Protein AF-A0A9C8N2F5-F1 (afdb_monomer_lite)

Sequence (206 aa):
MVKCARTPTFTLTGIEEKIQILQTVIGNNLSWLEHSFGKCERHETEEAGETIVKPVVFVDNTSDPQDMRPNDNYRAYAFWDVIDPGRTEAPGEERSVRKYIMWEYDVALIIWANLKRIEDSSYIETKAQFREDVLNVFETKLIAQNVDFMPTENFDRDINQIFLGYTLDKSWNINKWPYIAFRFNGTVRFNRKCPVDNTYSRTTCK

Secondary structure (DSSP, 8-state):
---PPB-------HHHHHHHHHHHHHHHH-TT-SEEEEEEEEEEEEETTEEEEEEEE-SSSSSPPEE-SS-TTSSEEEEEEE-SPPEEEPPPS-TTS--PPEEEEEEEEEEEEEGGGT-SS-HHHHHHHHHHHHHHHHHHHSGGGT-EEEEEEEE-S-HHHHTTTS---TT--TTSTTEEEEEEEEEEEEEPPPPPS-S-------

Radius of gyration: 18.96 Å; chains: 1; bounding box: 47×50×54 Å

Structure (mmCIF, N/CA/C/O backbone):
data_AF-A0A9C8N2F5-F1
#
_entry.id   AF-A0A9C8N2F5-F1
#
loop_
_atom_site.group_PDB
_atom_site.id
_atom_site.type_symbol
_atom_site.label_atom_id
_atom_site.label_alt_id
_atom_site.label_comp_id
_atom_site.label_asym_id
_atom_site.label_entity_id
_atom_site.label_seq_id
_atom_site.pdbx_PDB_ins_code
_atom_site.Cartn_x
_atom_site.Cartn_y
_atom_site.Cartn_z
_atom_site.occupancy
_atom_site.B_iso_or_equiv
_atom_site.auth_seq_id
_atom_site.auth_comp_id
_atom_site.auth_asym_id
_atom_site.auth_atom_id
_atom_site.pdbx_PDB_model_num
ATOM 1 N N . MET A 1 1 ? -4.888 -24.728 0.830 1.00 35.72 1 MET A N 1
ATOM 2 C CA . MET A 1 1 ? -4.370 -23.929 1.964 1.00 35.72 1 MET A CA 1
ATOM 3 C C . MET A 1 1 ? -4.493 -22.466 1.587 1.00 35.72 1 MET A C 1
ATOM 5 O O . MET A 1 1 ? -3.845 -22.062 0.631 1.00 35.72 1 MET A O 1
ATOM 9 N N . VAL A 1 2 ? -5.336 -21.699 2.279 1.00 36.22 2 VAL A N 1
ATOM 10 C CA . VAL A 1 2 ? -5.374 -20.238 2.122 1.00 36.22 2 VAL A CA 1
ATOM 11 C C . VAL A 1 2 ? -4.075 -19.710 2.729 1.00 36.22 2 VAL A C 1
ATOM 13 O O . VAL A 1 2 ? -3.873 -19.823 3.936 1.00 36.22 2 VAL A O 1
ATOM 16 N N . LYS A 1 3 ? -3.134 -19.250 1.900 1.00 48.69 3 LYS A N 1
ATOM 17 C CA . LYS A 1 3 ? -1.947 -18.550 2.402 1.00 48.69 3 LYS A CA 1
ATOM 18 C C . LYS A 1 3 ? -2.411 -17.154 2.810 1.00 48.69 3 LYS A C 1
ATOM 20 O O . LYS A 1 3 ? -2.744 -16.367 1.934 1.00 48.69 3 LYS A O 1
ATOM 25 N N . CYS A 1 4 ? -2.476 -16.880 4.113 1.00 53.72 4 CYS A N 1
ATOM 26 C CA . CYS A 1 4 ? -2.671 -15.517 4.605 1.00 53.72 4 CYS A CA 1
ATOM 27 C C . CYS A 1 4 ? -1.509 -14.639 4.135 1.00 53.72 4 CYS A C 1
ATOM 29 O O . CYS A 1 4 ? -0.365 -15.115 4.089 1.00 53.72 4 CYS A O 1
ATOM 31 N N . ALA A 1 5 ? -1.792 -13.378 3.806 1.00 64.62 5 ALA A N 1
ATOM 32 C CA . ALA A 1 5 ? -0.727 -12.438 3.504 1.00 64.62 5 ALA A CA 1
ATOM 33 C C . ALA A 1 5 ? 0.186 -12.293 4.728 1.00 64.62 5 ALA A C 1
ATOM 35 O O . ALA A 1 5 ? -0.253 -12.340 5.881 1.00 64.62 5 ALA A O 1
ATOM 36 N N . ARG A 1 6 ? 1.481 -12.141 4.476 1.00 77.94 6 ARG A N 1
ATOM 37 C CA . ARG A 1 6 ? 2.475 -11.918 5.521 1.00 77.94 6 ARG A CA 1
ATOM 38 C C . ARG A 1 6 ? 2.436 -10.450 5.925 1.00 77.94 6 ARG A C 1
ATOM 40 O O . ARG A 1 6 ? 2.716 -9.576 5.104 1.00 77.94 6 ARG A O 1
ATOM 47 N N . THR A 1 7 ? 2.124 -10.214 7.193 1.00 80.31 7 THR A N 1
ATOM 48 C CA . THR A 1 7 ? 1.959 -8.880 7.776 1.00 80.31 7 THR A CA 1
ATOM 49 C C . THR A 1 7 ? 2.996 -8.675 8.878 1.00 80.31 7 THR A C 1
ATOM 51 O O . THR A 1 7 ? 2.883 -9.304 9.932 1.00 80.31 7 THR A O 1
ATOM 54 N N . PRO A 1 8 ? 4.016 -7.826 8.665 1.00 77.56 8 PRO A N 1
ATOM 55 C CA . PRO A 1 8 ? 4.909 -7.390 9.733 1.00 77.56 8 PRO A CA 1
ATOM 56 C C . PRO A 1 8 ? 4.155 -6.650 10.835 1.00 77.56 8 PRO A C 1
ATOM 58 O O . PRO A 1 8 ? 3.281 -5.832 10.545 1.00 77.56 8 PRO A O 1
ATOM 61 N N . THR A 1 9 ? 4.506 -6.913 12.094 1.00 71.50 9 THR A N 1
ATOM 62 C CA . THR A 1 9 ? 3.866 -6.278 13.251 1.00 71.50 9 THR A CA 1
ATOM 63 C C . THR A 1 9 ? 4.885 -5.661 14.196 1.00 71.50 9 THR A C 1
ATOM 65 O O . THR A 1 9 ? 5.816 -6.332 14.632 1.00 71.50 9 THR A O 1
ATOM 68 N N . PHE A 1 10 ? 4.640 -4.408 14.568 1.00 72.75 10 PHE A N 1
ATOM 69 C CA . PHE A 1 10 ? 5.440 -3.603 15.485 1.00 72.75 10 PHE A CA 1
ATOM 70 C C . PHE A 1 10 ? 4.569 -3.057 16.624 1.00 72.75 10 PHE A C 1
ATOM 72 O O . PHE A 1 10 ? 3.340 -3.101 16.550 1.00 72.75 10 PHE A O 1
ATOM 79 N N . THR A 1 11 ? 5.197 -2.500 17.659 1.00 76.94 11 THR A N 1
ATOM 80 C CA . THR A 1 11 ? 4.505 -1.678 18.663 1.00 76.94 11 THR A CA 1
ATOM 81 C C . THR A 1 11 ? 4.580 -0.221 18.220 1.00 76.94 11 THR A C 1
ATOM 83 O O . THR A 1 11 ? 5.628 0.408 18.350 1.00 76.94 11 THR A O 1
ATOM 86 N N . LEU A 1 12 ? 3.483 0.302 17.672 1.00 81.00 12 LEU A N 1
ATOM 87 C CA . LEU A 1 12 ? 3.423 1.631 17.055 1.00 81.00 12 LEU A CA 1
ATOM 88 C C . LEU A 1 12 ? 2.463 2.556 17.810 1.00 81.00 12 LEU A C 1
ATOM 90 O O . LEU A 1 12 ? 1.647 2.120 18.623 1.00 81.00 12 LEU A O 1
ATOM 94 N N . THR A 1 13 ? 2.566 3.858 17.549 1.00 79.31 13 THR A N 1
ATOM 95 C CA . THR A 1 13 ? 1.651 4.875 18.089 1.00 79.31 13 THR A CA 1
ATOM 96 C C . THR A 1 13 ? 1.183 5.801 16.967 1.00 79.31 13 THR A C 1
ATOM 98 O O . THR A 1 13 ? 1.713 5.738 15.866 1.00 79.31 13 THR A O 1
ATOM 101 N N . GLY A 1 14 ? 0.165 6.630 17.214 1.00 84.06 14 GLY A N 1
ATOM 102 C CA . GLY A 1 14 ? -0.291 7.618 16.230 1.00 84.06 14 GLY A CA 1
ATOM 103 C C . GLY A 1 14 ? -0.829 7.000 14.936 1.00 84.06 14 GLY A C 1
ATOM 104 O O . GLY A 1 14 ? -1.565 6.013 14.979 1.00 84.06 14 GLY A O 1
ATOM 105 N N . ILE A 1 15 ? -0.483 7.611 13.800 1.00 86.88 15 ILE A N 1
ATOM 106 C CA . ILE A 1 15 ? -0.914 7.180 12.464 1.00 86.88 15 ILE A CA 1
ATOM 107 C C . ILE A 1 15 ? -0.309 5.823 12.087 1.00 86.88 15 ILE A C 1
ATOM 109 O O . ILE A 1 15 ? -0.983 5.008 11.462 1.00 86.88 15 ILE A O 1
ATOM 113 N N . GLU A 1 16 ? 0.907 5.524 12.539 1.00 88.19 16 GLU A N 1
ATOM 114 C CA . GLU A 1 16 ? 1.588 4.255 12.290 1.00 88.19 16 GLU A CA 1
ATOM 115 C C . GLU A 1 16 ? 0.808 3.066 12.881 1.00 88.19 16 GLU A C 1
ATOM 117 O O . GLU A 1 16 ? 0.637 2.050 12.208 1.00 88.19 16 GLU A O 1
ATOM 122 N N . GLU A 1 17 ? 0.248 3.209 14.093 1.00 87.88 17 GLU A N 1
ATOM 123 C CA . GLU A 1 17 ? -0.646 2.199 14.696 1.00 87.88 17 GLU A CA 1
ATOM 124 C C . GLU A 1 17 ? -1.895 1.977 13.828 1.00 87.88 17 GLU A C 1
ATOM 126 O O . GLU A 1 17 ? -2.339 0.845 13.635 1.00 87.88 17 GLU A O 1
ATOM 131 N N . LYS A 1 18 ? -2.478 3.053 13.287 1.00 88.81 18 LYS A N 1
ATOM 132 C CA . LYS A 1 18 ? -3.695 2.970 12.463 1.00 88.81 18 LYS A CA 1
ATOM 133 C C . LYS A 1 18 ? -3.413 2.319 11.119 1.00 88.81 18 LYS A C 1
ATOM 135 O O . LYS A 1 18 ? -4.161 1.434 10.714 1.00 88.81 18 LYS A O 1
ATOM 140 N N . ILE A 1 19 ? -2.309 2.679 10.475 1.00 91.50 19 ILE A N 1
ATOM 141 C CA . ILE A 1 19 ? -1.858 2.039 9.239 1.00 91.50 19 ILE A CA 1
ATOM 142 C C . ILE A 1 19 ? -1.587 0.549 9.466 1.00 91.50 19 ILE A C 1
ATOM 144 O O . ILE A 1 19 ? -1.986 -0.264 8.640 1.00 91.50 19 ILE A O 1
ATOM 148 N N . GLN A 1 20 ? -0.994 0.157 10.596 1.00 89.75 20 GLN A N 1
ATOM 149 C CA . GLN A 1 20 ? -0.777 -1.257 10.917 1.00 89.75 20 GLN A CA 1
ATOM 150 C C . GLN A 1 20 ? -2.092 -2.045 11.056 1.00 89.75 20 GLN A C 1
ATOM 152 O O . GLN A 1 20 ? -2.181 -3.204 10.636 1.00 89.75 20 GLN A O 1
ATOM 157 N N . ILE A 1 21 ? -3.136 -1.426 11.615 1.00 89.00 21 ILE A N 1
ATOM 158 C CA . ILE A 1 21 ? -4.481 -2.016 11.654 1.00 89.00 21 ILE A CA 1
ATOM 159 C C . ILE A 1 21 ? -5.018 -2.194 10.227 1.00 89.00 21 ILE A C 1
ATOM 161 O O . ILE A 1 21 ? -5.457 -3.291 9.880 1.00 89.00 21 ILE A O 1
ATOM 165 N N . LEU A 1 22 ? -4.932 -1.160 9.382 1.00 90.25 22 LEU A N 1
ATOM 166 C CA . LEU A 1 22 ? -5.380 -1.214 7.982 1.00 90.25 22 LEU A CA 1
ATOM 167 C C . LEU A 1 22 ? -4.633 -2.289 7.179 1.00 90.25 22 LEU A C 1
ATOM 169 O O . LEU A 1 22 ? -5.250 -3.110 6.502 1.00 90.25 22 LEU A O 1
ATOM 173 N N . GLN A 1 23 ? -3.309 -2.332 7.313 1.00 91.25 23 GLN A N 1
ATOM 174 C CA . GLN A 1 23 ? -2.425 -3.361 6.768 1.00 91.25 23 GLN A CA 1
ATOM 175 C C . GLN A 1 23 ? -2.873 -4.767 7.198 1.00 91.25 23 GLN A C 1
ATOM 177 O O . GLN A 1 23 ? -3.003 -5.666 6.371 1.00 91.25 23 GLN A O 1
ATOM 182 N N . THR A 1 24 ? -3.177 -4.961 8.484 1.00 89.69 24 THR A N 1
ATOM 183 C CA . THR A 1 24 ? -3.640 -6.256 9.007 1.00 89.69 24 THR A CA 1
ATOM 184 C C . THR A 1 24 ? -4.989 -6.660 8.412 1.00 89.69 24 THR A C 1
ATOM 186 O O . THR A 1 24 ? -5.173 -7.819 8.039 1.00 89.69 24 THR A O 1
ATOM 189 N N . VAL A 1 25 ? -5.930 -5.720 8.282 1.00 89.19 25 VAL A N 1
ATOM 190 C CA . VAL A 1 25 ? -7.239 -5.984 7.665 1.00 89.19 25 VAL A CA 1
ATOM 191 C C . VAL A 1 25 ? -7.069 -6.387 6.202 1.00 89.19 25 VAL A C 1
ATOM 193 O O . VAL A 1 25 ? -7.607 -7.414 5.790 1.00 89.19 25 VAL A O 1
ATOM 196 N N . ILE A 1 26 ? -6.282 -5.638 5.434 1.00 90.12 26 ILE A N 1
ATOM 197 C CA . ILE A 1 26 ? -6.023 -5.932 4.022 1.00 90.12 26 ILE A CA 1
ATOM 198 C C . ILE A 1 26 ? -5.336 -7.293 3.864 1.00 90.12 26 ILE A C 1
ATOM 200 O O . ILE A 1 26 ? -5.823 -8.147 3.120 1.00 90.12 26 ILE A O 1
ATOM 204 N N . GLY A 1 27 ? -4.267 -7.547 4.621 1.00 90.06 27 GLY A N 1
ATOM 205 C CA . GLY A 1 27 ? -3.516 -8.800 4.545 1.00 90.06 27 GLY A CA 1
ATOM 206 C C . GLY A 1 27 ? -4.316 -10.048 4.936 1.00 90.06 27 GLY A C 1
ATOM 207 O O . GLY A 1 27 ? -4.113 -11.122 4.369 1.00 90.06 27 GLY A O 1
ATOM 208 N N . ASN A 1 28 ? -5.264 -9.918 5.865 1.00 89.25 28 ASN A N 1
ATOM 209 C CA . ASN A 1 28 ? -6.084 -11.047 6.307 1.00 89.25 28 ASN A CA 1
ATOM 210 C C . ASN A 1 28 ? -7.270 -11.350 5.383 1.00 89.25 28 ASN A C 1
ATOM 212 O O . ASN A 1 28 ? -7.814 -12.451 5.458 1.00 89.25 28 ASN A O 1
ATOM 216 N N . ASN A 1 29 ? -7.693 -10.399 4.544 1.00 89.31 29 ASN A N 1
ATOM 217 C CA . ASN A 1 29 ? -8.888 -10.559 3.710 1.00 89.31 29 ASN A CA 1
ATOM 218 C C . ASN A 1 29 ? -8.577 -10.710 2.210 1.00 89.31 29 ASN A C 1
ATOM 220 O O . ASN A 1 29 ? -9.376 -11.312 1.496 1.00 89.31 29 ASN A O 1
ATOM 224 N N . LEU A 1 30 ? -7.417 -10.250 1.728 1.00 89.00 30 LEU A N 1
ATOM 225 C CA . LEU A 1 30 ? -7.000 -10.431 0.332 1.00 89.00 30 LEU A CA 1
ATOM 226 C C . LEU A 1 30 ? -6.114 -11.673 0.177 1.00 89.00 30 LEU A C 1
ATOM 228 O O . LEU A 1 30 ? -4.898 -11.619 0.335 1.00 89.00 30 LEU A O 1
ATOM 232 N N . SER A 1 31 ? -6.719 -12.810 -0.170 1.00 87.94 31 SER A N 1
ATOM 233 C CA . SER A 1 31 ? -6.008 -14.102 -0.266 1.00 87.94 31 SER A CA 1
ATOM 234 C C . SER A 1 31 ? -4.924 -14.170 -1.360 1.00 87.94 31 SER A C 1
ATOM 236 O O . SER A 1 31 ? -3.982 -14.970 -1.276 1.00 87.94 31 SER A O 1
ATOM 238 N N . TRP A 1 32 ? -5.038 -13.329 -2.390 1.00 88.38 32 TRP A N 1
ATOM 239 C CA . TRP A 1 32 ? -4.053 -13.214 -3.463 1.00 88.38 32 TRP A CA 1
ATOM 240 C C . TRP A 1 32 ? -2.836 -12.365 -3.073 1.00 88.38 32 TRP A C 1
ATOM 242 O O . TRP A 1 32 ? -1.770 -12.516 -3.676 1.00 88.38 32 TRP A O 1
ATOM 252 N N . LEU A 1 33 ? -2.952 -11.521 -2.044 1.00 90.31 33 LEU A N 1
ATOM 253 C CA . LEU A 1 33 ? -1.862 -10.678 -1.566 1.00 90.31 33 LEU A CA 1
ATOM 254 C C . LEU A 1 33 ? -0.800 -11.549 -0.877 1.00 90.31 33 LEU A C 1
ATOM 256 O O . LEU A 1 33 ? -1.113 -12.401 -0.047 1.00 90.31 33 LEU A O 1
ATOM 260 N N . GLU A 1 34 ? 0.474 -11.406 -1.246 1.00 92.00 34 GLU A N 1
ATOM 261 C CA . GLU A 1 34 ? 1.556 -12.140 -0.568 1.00 92.00 34 GLU A CA 1
ATOM 262 C C . GLU A 1 34 ? 2.031 -11.405 0.673 1.00 92.00 34 GLU A C 1
ATOM 264 O O . GLU A 1 34 ? 2.198 -12.017 1.728 1.00 92.00 34 GLU A O 1
ATOM 269 N N . HIS A 1 35 ? 2.219 -10.094 0.541 1.00 93.00 35 HIS A N 1
ATOM 270 C CA . HIS A 1 35 ? 2.726 -9.233 1.594 1.00 93.00 35 HIS A CA 1
ATOM 271 C C . HIS A 1 35 ? 1.858 -7.985 1.735 1.00 93.00 35 HIS A C 1
ATOM 273 O O . HIS A 1 35 ? 1.571 -7.296 0.758 1.00 93.00 35 HIS A O 1
ATOM 279 N N . SER A 1 36 ? 1.458 -7.676 2.963 1.00 93.31 36 SER A N 1
ATOM 280 C CA . SER A 1 36 ? 0.877 -6.378 3.296 1.00 93.31 36 SER A CA 1
ATOM 281 C C . SER A 1 36 ? 1.850 -5.677 4.225 1.00 93.31 36 SER A C 1
ATOM 283 O O . SER A 1 36 ? 2.085 -6.153 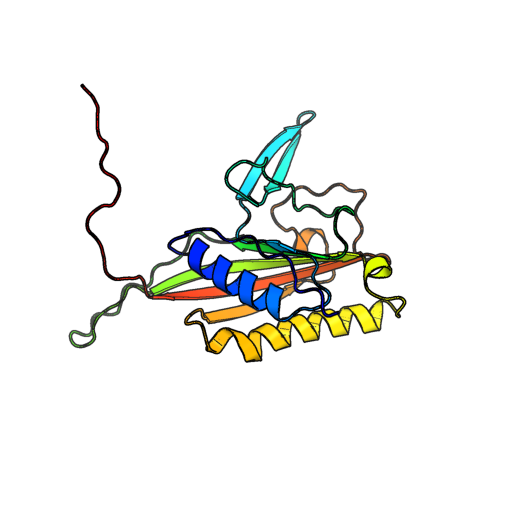5.334 1.00 93.31 36 SER A O 1
ATOM 285 N N . PHE A 1 37 ? 2.456 -4.594 3.755 1.00 93.75 37 PHE A N 1
ATOM 286 C CA . PHE A 1 37 ? 3.394 -3.764 4.499 1.00 93.75 37 PHE A CA 1
ATOM 287 C C . PHE A 1 37 ? 2.689 -2.535 5.072 1.00 93.75 37 PHE A C 1
ATOM 289 O O . PHE A 1 37 ? 1.643 -2.105 4.580 1.00 93.75 37 PHE A O 1
ATOM 296 N N . GLY A 1 38 ? 3.257 -1.997 6.149 1.00 91.81 38 GLY A N 1
ATOM 297 C CA . GLY A 1 38 ? 2.733 -0.817 6.823 1.00 91.81 38 GLY A CA 1
ATOM 298 C C . GLY A 1 38 ? 3.080 0.472 6.084 1.00 91.81 38 GLY A C 1
ATOM 299 O O . GLY A 1 38 ? 3.141 0.522 4.853 1.00 91.81 38 GLY A O 1
ATOM 300 N N . LYS A 1 39 ? 3.313 1.525 6.864 1.00 92.75 39 LYS A N 1
ATOM 301 C CA . LYS A 1 39 ? 3.726 2.832 6.358 1.00 92.75 39 LYS A CA 1
ATOM 302 C C . LYS A 1 39 ? 5.098 2.722 5.683 1.00 92.75 39 LYS A C 1
ATOM 304 O O . LYS A 1 39 ? 6.021 2.147 6.262 1.00 92.75 39 LYS A O 1
ATOM 309 N N . CYS A 1 40 ? 5.232 3.284 4.488 1.00 94.19 40 CYS A N 1
ATOM 310 C CA . CYS A 1 40 ? 6.526 3.518 3.866 1.00 94.19 40 CYS A CA 1
ATOM 311 C C . CYS A 1 40 ? 7.088 4.889 4.251 1.00 94.19 40 CYS A C 1
ATOM 313 O O . CYS A 1 40 ? 6.345 5.828 4.534 1.00 94.19 40 CYS A O 1
ATOM 315 N N . GLU A 1 41 ? 8.404 5.013 4.179 1.00 91.75 41 GLU A N 1
ATOM 316 C CA . GLU A 1 41 ? 9.119 6.281 4.263 1.00 91.75 41 GLU A CA 1
ATOM 317 C C . GLU A 1 41 ? 9.686 6.642 2.886 1.00 91.75 41 GLU A C 1
ATOM 319 O O . GLU A 1 41 ? 10.004 5.764 2.076 1.00 91.75 41 GLU A O 1
ATOM 324 N N . ARG A 1 42 ? 9.809 7.942 2.600 1.00 91.88 42 ARG A N 1
ATOM 325 C CA . ARG A 1 42 ? 10.479 8.412 1.381 1.00 91.88 42 ARG A CA 1
ATOM 326 C C . ARG A 1 42 ? 11.978 8.492 1.648 1.00 91.88 42 ARG A C 1
ATOM 328 O O . ARG A 1 42 ? 12.407 9.240 2.520 1.00 91.88 42 ARG A O 1
ATOM 335 N N . HIS A 1 43 ? 12.764 7.723 0.903 1.00 91.44 43 HIS A N 1
ATOM 336 C CA . HIS A 1 43 ? 14.221 7.753 0.978 1.00 91.44 43 HIS A CA 1
ATOM 337 C C . HIS A 1 43 ? 14.777 8.402 -0.287 1.00 91.44 43 HIS A C 1
ATOM 339 O O . HIS A 1 43 ? 14.586 7.883 -1.388 1.00 91.44 43 HIS A O 1
ATOM 345 N N . GLU A 1 44 ? 15.454 9.534 -0.124 1.00 90.94 44 GLU A N 1
ATOM 346 C CA . GLU A 1 44 ? 16.151 10.226 -1.204 1.00 90.94 44 GLU A CA 1
ATOM 347 C C . GLU A 1 44 ? 17.615 9.788 -1.251 1.00 90.94 44 GLU A C 1
ATOM 349 O O . GLU A 1 44 ? 18.330 9.851 -0.251 1.00 90.94 44 GLU A O 1
ATOM 354 N N . THR A 1 45 ? 18.063 9.341 -2.418 1.00 88.50 45 THR A N 1
ATOM 355 C CA . THR A 1 45 ? 19.457 8.970 -2.671 1.00 88.50 45 THR A CA 1
ATOM 356 C C . THR A 1 45 ? 19.935 9.641 -3.948 1.00 88.50 45 THR A C 1
ATOM 358 O O . THR A 1 45 ? 19.221 9.622 -4.949 1.00 88.50 45 THR A O 1
ATOM 361 N N . GLU A 1 46 ? 21.144 10.197 -3.943 1.00 88.94 46 GLU A N 1
ATOM 362 C CA . GLU A 1 46 ? 21.787 10.665 -5.173 1.00 88.94 46 GLU A CA 1
ATOM 363 C C . GLU A 1 46 ? 22.444 9.487 -5.897 1.00 88.94 46 GLU A C 1
ATOM 365 O O . GLU A 1 46 ? 23.351 8.841 -5.369 1.00 88.94 46 GLU A O 1
ATOM 370 N N . GLU A 1 47 ? 22.002 9.207 -7.121 1.00 84.31 47 GLU A N 1
ATOM 371 C CA . GLU A 1 47 ? 22.594 8.187 -7.985 1.00 84.31 47 GLU A CA 1
ATOM 372 C C . GLU A 1 47 ? 22.893 8.804 -9.353 1.00 84.31 47 GLU A C 1
ATOM 374 O O . GLU A 1 47 ? 22.023 9.390 -9.988 1.00 84.31 47 GLU A O 1
ATOM 379 N N . ALA A 1 48 ? 24.145 8.698 -9.810 1.00 79.75 48 ALA A N 1
ATOM 380 C CA . ALA A 1 48 ? 24.588 9.217 -11.111 1.00 79.75 48 ALA A CA 1
ATOM 381 C C . ALA A 1 48 ? 24.258 10.709 -11.375 1.00 79.75 48 ALA A C 1
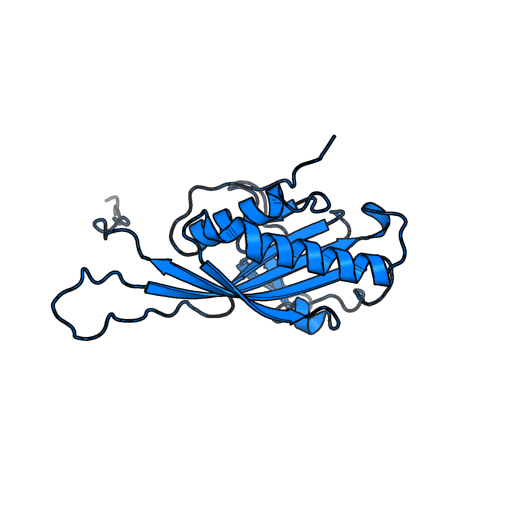ATOM 383 O O . ALA A 1 48 ? 24.140 11.122 -12.527 1.00 79.75 48 ALA A O 1
ATOM 384 N N . GLY A 1 49 ? 24.155 11.524 -10.318 1.00 82.25 49 GLY A N 1
ATOM 385 C CA . GLY A 1 49 ? 23.828 12.952 -10.409 1.00 82.25 49 GLY A CA 1
ATOM 386 C C . GLY A 1 49 ? 22.330 13.265 -10.483 1.00 82.25 49 GLY A C 1
ATOM 387 O O . GLY A 1 49 ? 21.972 14.432 -10.627 1.00 82.25 49 GLY A O 1
ATOM 388 N N . GLU A 1 50 ? 21.462 12.258 -10.366 1.00 85.44 50 GLU A N 1
ATOM 389 C CA . GLU A 1 50 ? 20.012 12.420 -10.256 1.00 85.44 50 GLU A CA 1
ATOM 390 C C . GLU A 1 50 ? 19.538 12.065 -8.837 1.00 85.44 50 GLU A C 1
ATOM 392 O O . GLU A 1 50 ? 20.008 11.106 -8.218 1.00 85.44 50 GLU A O 1
ATOM 397 N N . THR A 1 51 ? 18.584 12.835 -8.307 1.00 89.00 51 THR A N 1
ATOM 398 C CA . THR A 1 51 ? 17.920 12.516 -7.038 1.00 89.00 51 THR A CA 1
ATOM 399 C C . THR A 1 51 ? 16.871 11.433 -7.275 1.00 89.00 51 THR A C 1
ATOM 401 O O . THR A 1 51 ? 15.875 11.643 -7.973 1.00 89.00 51 THR A O 1
ATOM 404 N N . ILE A 1 52 ? 17.080 10.264 -6.676 1.00 91.31 52 ILE A N 1
ATOM 405 C CA .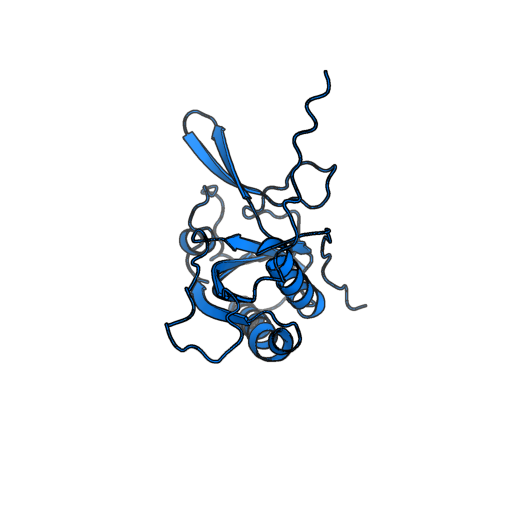 ILE A 1 52 ? 16.153 9.136 -6.735 1.00 91.31 52 ILE A CA 1
ATOM 406 C C . ILE A 1 52 ? 15.380 9.064 -5.424 1.00 91.31 52 ILE A C 1
ATOM 408 O O . ILE A 1 52 ? 15.969 8.877 -4.362 1.00 91.31 52 ILE A O 1
ATOM 412 N N . VAL A 1 53 ? 14.054 9.159 -5.511 1.00 93.06 53 VAL A N 1
ATOM 413 C CA . VAL A 1 53 ? 13.148 9.030 -4.365 1.00 93.06 53 VAL A CA 1
ATOM 414 C C . VAL A 1 53 ? 12.526 7.639 -4.369 1.00 93.06 53 VAL A C 1
ATOM 416 O O . VAL A 1 53 ? 11.830 7.266 -5.317 1.00 93.06 53 VAL A O 1
ATOM 419 N N . LYS A 1 54 ? 12.761 6.856 -3.317 1.00 93.69 54 LYS A N 1
ATOM 420 C CA . LYS A 1 54 ? 12.282 5.471 -3.193 1.00 93.69 54 LYS A CA 1
ATOM 421 C C . LYS A 1 54 ? 11.276 5.354 -2.041 1.00 93.69 54 LYS A C 1
ATOM 423 O O . LYS A 1 54 ? 11.540 5.900 -0.969 1.00 93.69 54 LYS A O 1
ATOM 428 N N . PRO A 1 55 ? 10.150 4.639 -2.218 1.00 95.12 55 PRO A N 1
ATOM 429 C CA . PRO A 1 55 ? 9.337 4.182 -1.105 1.00 95.12 55 PRO A CA 1
ATOM 430 C C . PRO A 1 55 ? 10.069 3.034 -0.426 1.00 95.12 55 PRO A C 1
ATOM 432 O O . PRO A 1 55 ? 10.321 2.005 -1.057 1.00 95.12 55 PRO A O 1
ATOM 435 N N . VAL A 1 56 ? 10.391 3.189 0.852 1.00 94.31 56 VAL A N 1
ATOM 436 C CA . VAL A 1 56 ? 11.015 2.121 1.629 1.00 94.31 56 VAL A CA 1
ATOM 437 C C . VAL A 1 56 ? 10.140 1.701 2.797 1.00 94.31 56 VAL A C 1
ATOM 439 O O . VAL A 1 56 ? 9.546 2.541 3.466 1.00 94.31 56 VAL A O 1
ATOM 442 N N . VAL A 1 57 ? 10.048 0.398 3.052 1.00 92.56 57 VAL A N 1
ATOM 443 C CA . VAL A 1 57 ? 9.326 -0.148 4.211 1.00 92.56 57 VAL A CA 1
ATOM 444 C C . VAL A 1 57 ? 10.283 -0.867 5.144 1.00 92.56 57 VAL A C 1
ATOM 446 O O . VAL A 1 57 ? 11.225 -1.534 4.714 1.00 92.56 57 VAL A O 1
ATOM 449 N N . PHE A 1 58 ? 10.001 -0.761 6.436 1.00 86.81 58 PHE A N 1
ATOM 450 C CA . PHE A 1 58 ? 10.700 -1.505 7.473 1.00 86.81 58 PHE A CA 1
ATOM 451 C C . PHE A 1 58 ? 9.891 -2.761 7.790 1.00 86.81 58 PHE A C 1
ATOM 453 O O . PHE A 1 58 ? 8.705 -2.684 8.116 1.00 86.81 58 PHE A O 1
ATOM 460 N N . VAL A 1 59 ? 10.519 -3.927 7.638 1.00 82.38 59 VAL A N 1
ATOM 461 C CA . VAL A 1 59 ? 9.878 -5.237 7.855 1.00 82.38 59 VAL A CA 1
ATOM 462 C C . VAL A 1 59 ? 10.150 -5.747 9.267 1.00 82.38 59 VAL A C 1
ATOM 464 O O . VAL A 1 59 ? 9.285 -6.369 9.877 1.00 82.38 59 VAL A O 1
ATOM 467 N N . ASP A 1 60 ? 11.309 -5.407 9.819 1.00 76.00 60 ASP A N 1
ATOM 468 C CA . ASP A 1 60 ? 11.642 -5.577 11.225 1.00 76.00 60 ASP A CA 1
ATOM 469 C C . ASP A 1 60 ? 12.656 -4.497 11.671 1.00 76.00 60 ASP A C 1
ATOM 471 O O . ASP A 1 60 ? 13.001 -3.599 10.903 1.00 76.00 60 ASP A O 1
ATOM 475 N N . ASN A 1 61 ? 13.098 -4.547 12.933 1.00 73.44 61 ASN A N 1
ATOM 476 C CA . ASN A 1 61 ? 14.031 -3.564 13.510 1.00 73.44 61 ASN A CA 1
ATOM 477 C C . ASN A 1 61 ? 15.511 -3.828 13.168 1.00 73.44 61 ASN A C 1
ATOM 479 O O . ASN A 1 61 ? 16.389 -3.126 13.667 1.00 73.44 61 ASN A O 1
ATOM 483 N N . THR A 1 62 ? 15.803 -4.883 12.414 1.00 71.00 62 THR A N 1
ATOM 484 C CA . THR A 1 62 ? 17.153 -5.418 12.187 1.00 71.00 62 THR A CA 1
ATOM 485 C C . THR A 1 62 ? 17.513 -5.556 10.711 1.00 71.00 62 THR A C 1
ATOM 487 O O . THR A 1 62 ? 18.692 -5.552 10.371 1.00 71.00 62 THR A O 1
ATOM 490 N N . SER A 1 63 ? 16.514 -5.678 9.843 1.00 77.38 63 SER A N 1
ATOM 491 C CA . SER A 1 63 ? 16.635 -5.808 8.402 1.00 77.38 63 SER A CA 1
ATOM 492 C C . SER A 1 63 ? 16.821 -4.449 7.752 1.00 77.38 63 SER A C 1
ATOM 494 O O . SER A 1 63 ? 16.192 -3.470 8.165 1.00 77.38 63 SER A O 1
ATOM 496 N N . ASP A 1 64 ? 17.583 -4.424 6.664 1.00 83.50 64 ASP A N 1
ATOM 497 C CA . ASP A 1 64 ? 17.653 -3.247 5.812 1.00 83.50 64 ASP A CA 1
ATOM 498 C C . ASP A 1 64 ? 16.261 -2.877 5.261 1.00 83.50 64 ASP A C 1
ATOM 500 O O . ASP A 1 64 ? 15.459 -3.764 4.931 1.00 83.50 64 ASP A O 1
ATOM 504 N N . PRO A 1 65 ? 15.958 -1.570 5.153 1.00 86.62 65 PRO A N 1
ATOM 505 C CA . PRO A 1 65 ? 14.700 -1.103 4.593 1.00 86.62 65 PRO A CA 1
ATOM 506 C C . PRO A 1 65 ? 14.541 -1.583 3.148 1.00 86.62 65 PRO A C 1
ATOM 508 O O . PRO A 1 65 ? 15.464 -1.502 2.336 1.00 86.62 65 PRO A O 1
ATOM 511 N N . GLN A 1 66 ? 13.350 -2.077 2.816 1.00 90.81 66 GLN A N 1
ATOM 512 C CA . GLN A 1 66 ? 13.075 -2.665 1.509 1.00 90.81 66 GLN A CA 1
ATOM 513 C C . GLN A 1 66 ? 12.484 -1.634 0.549 1.00 90.81 66 GLN A C 1
ATOM 515 O O . GLN A 1 66 ? 11.496 -0.985 0.884 1.00 90.81 66 GLN A O 1
ATOM 520 N N . ASP A 1 67 ? 13.046 -1.532 -0.657 1.00 92.50 67 ASP A N 1
ATOM 521 C CA . ASP A 1 67 ? 12.513 -0.714 -1.753 1.00 92.50 67 ASP A CA 1
ATOM 522 C C . ASP A 1 67 ? 11.221 -1.332 -2.313 1.00 92.50 67 ASP A C 1
ATOM 524 O O . ASP A 1 67 ? 11.209 -2.481 -2.761 1.00 92.50 67 ASP A O 1
ATOM 528 N N . MET A 1 68 ? 10.134 -0.563 -2.280 1.00 93.31 68 MET A N 1
ATOM 529 C CA . MET A 1 68 ? 8.797 -0.979 -2.711 1.00 93.31 68 MET A CA 1
ATOM 530 C C . MET A 1 68 ? 8.432 -0.519 -4.126 1.00 93.31 68 MET A C 1
ATOM 532 O O . MET A 1 68 ? 7.287 -0.710 -4.558 1.00 93.31 68 MET A O 1
ATOM 536 N N . ARG A 1 69 ? 9.371 0.061 -4.887 1.00 92.12 69 ARG A N 1
ATOM 537 C CA . ARG A 1 69 ? 9.170 0.260 -6.331 1.00 92.12 69 ARG A CA 1
ATOM 538 C C . ARG A 1 69 ? 8.852 -1.079 -7.006 1.00 92.12 69 ARG A C 1
ATOM 540 O O . ARG A 1 69 ? 9.279 -2.119 -6.495 1.00 92.12 69 ARG A O 1
ATOM 547 N N . PRO A 1 70 ? 8.117 -1.060 -8.136 1.00 90.12 70 PRO A N 1
ATOM 548 C CA . PRO A 1 70 ? 7.779 -2.262 -8.891 1.00 90.12 70 PRO A CA 1
ATOM 549 C C . PRO A 1 70 ? 8.966 -3.221 -8.998 1.00 90.12 70 PRO A C 1
ATOM 551 O O . PRO A 1 70 ? 10.046 -2.831 -9.440 1.00 90.12 70 PRO A O 1
ATOM 554 N N . ASN A 1 71 ? 8.780 -4.456 -8.539 1.00 86.06 71 ASN A N 1
ATOM 555 C CA . ASN A 1 71 ? 9.800 -5.494 -8.589 1.00 86.06 71 ASN A CA 1
ATOM 556 C C . ASN A 1 71 ? 9.158 -6.882 -8.597 1.00 86.06 71 ASN A C 1
ATOM 558 O O . ASN A 1 71 ? 8.078 -7.081 -8.052 1.00 86.06 71 ASN A O 1
ATOM 562 N N . ASP A 1 72 ? 9.859 -7.857 -9.167 1.00 84.56 72 ASP A N 1
ATOM 563 C CA . ASP A 1 72 ? 9.376 -9.234 -9.299 1.00 84.56 72 ASP A CA 1
ATOM 564 C C . ASP A 1 72 ? 9.736 -10.147 -8.113 1.00 84.56 72 ASP A C 1
ATOM 566 O O . ASP A 1 72 ? 9.601 -11.370 -8.205 1.00 84.56 72 ASP A O 1
ATOM 570 N N . ASN A 1 73 ? 10.175 -9.600 -6.975 1.00 87.06 73 ASN A N 1
ATOM 571 C CA . ASN A 1 73 ? 10.550 -10.429 -5.824 1.00 87.06 73 ASN A CA 1
ATOM 572 C C . ASN A 1 73 ? 9.319 -11.102 -5.196 1.00 87.06 73 ASN A C 1
ATOM 574 O O . ASN A 1 73 ? 9.377 -12.268 -4.796 1.00 87.06 73 ASN A O 1
ATOM 578 N N . TYR A 1 74 ? 8.179 -10.413 -5.202 1.00 88.81 74 TYR A N 1
ATOM 579 C CA . TYR A 1 74 ? 6.907 -10.890 -4.656 1.00 88.81 74 TYR A CA 1
ATOM 580 C C . TYR A 1 74 ? 5.894 -11.161 -5.777 1.00 88.81 74 TYR A C 1
ATOM 582 O O . TYR A 1 74 ? 5.995 -10.593 -6.860 1.00 88.81 74 TYR A O 1
ATOM 590 N N . ARG A 1 75 ? 4.899 -12.029 -5.557 1.00 90.19 75 ARG A N 1
ATOM 591 C CA . ARG A 1 75 ? 3.763 -12.174 -6.497 1.00 90.19 75 ARG A CA 1
ATOM 592 C C . ARG A 1 75 ? 2.804 -10.985 -6.405 1.00 90.19 75 ARG A C 1
ATOM 594 O O . ARG A 1 75 ? 2.243 -10.587 -7.417 1.00 90.19 75 ARG A O 1
ATOM 601 N N . ALA A 1 76 ? 2.605 -10.448 -5.203 1.00 91.94 76 ALA A N 1
ATOM 602 C CA . ALA A 1 76 ? 1.763 -9.289 -4.937 1.00 91.94 76 ALA A CA 1
ATOM 603 C C . ALA A 1 76 ? 2.109 -8.687 -3.581 1.00 91.94 76 ALA A C 1
ATOM 605 O O . ALA A 1 76 ? 2.252 -9.421 -2.598 1.00 91.94 76 ALA A O 1
ATOM 606 N N . TYR A 1 77 ? 2.176 -7.365 -3.512 1.00 94.81 77 TYR A N 1
ATOM 607 C CA . TYR A 1 77 ? 2.392 -6.653 -2.265 1.00 94.81 77 TYR A CA 1
ATOM 608 C C . TYR A 1 77 ? 1.608 -5.345 -2.214 1.00 94.81 77 TYR A C 1
ATOM 610 O O . TYR A 1 77 ? 1.204 -4.800 -3.241 1.00 94.81 77 TYR A O 1
ATOM 618 N N . ALA A 1 78 ? 1.386 -4.856 -0.999 1.00 95.56 78 ALA A N 1
ATOM 619 C CA . ALA A 1 78 ? 0.750 -3.575 -0.749 1.00 95.56 78 ALA A CA 1
ATOM 620 C C . ALA A 1 78 ? 1.484 -2.818 0.357 1.00 95.56 78 ALA A C 1
ATOM 622 O O . ALA A 1 78 ? 2.033 -3.450 1.258 1.00 95.56 78 ALA A O 1
ATOM 623 N N . PHE A 1 79 ? 1.482 -1.493 0.300 1.00 96.00 79 PHE A N 1
ATOM 624 C CA . PHE A 1 79 ? 2.057 -0.620 1.323 1.00 96.00 79 PHE A CA 1
ATOM 625 C C . PHE A 1 79 ? 1.293 0.705 1.391 1.00 96.00 79 PHE A C 1
ATOM 627 O O . PHE A 1 79 ? 0.533 1.039 0.479 1.00 96.00 79 PHE A O 1
ATOM 634 N N . TRP A 1 80 ? 1.489 1.449 2.478 1.00 95.38 80 TRP A N 1
ATOM 635 C CA . TRP A 1 80 ? 0.785 2.704 2.728 1.00 95.38 80 TRP A CA 1
ATOM 636 C C . TRP A 1 80 ? 1.727 3.903 2.664 1.00 95.38 80 TRP A C 1
ATOM 638 O O . TRP A 1 80 ? 2.760 3.904 3.327 1.00 95.38 80 TRP A O 1
ATOM 648 N N . ASP A 1 81 ? 1.340 4.939 1.928 1.00 95.06 81 ASP A N 1
ATOM 649 C CA . ASP A 1 81 ? 2.007 6.245 1.911 1.00 95.06 81 ASP A CA 1
ATOM 650 C C . ASP A 1 81 ? 1.161 7.276 2.673 1.00 95.06 81 ASP A C 1
ATOM 652 O O . ASP A 1 81 ? -0.069 7.240 2.615 1.00 95.06 81 ASP A O 1
ATOM 656 N N . VAL A 1 82 ? 1.807 8.201 3.382 1.00 92.38 82 VAL A N 1
ATOM 657 C CA . VAL A 1 82 ? 1.140 9.336 4.040 1.00 92.38 82 VAL A CA 1
ATOM 658 C C . VAL A 1 82 ? 1.384 10.565 3.173 1.00 92.38 82 VAL A C 1
ATOM 660 O O . VAL A 1 82 ? 2.521 11.005 3.006 1.00 92.38 82 VAL A O 1
ATOM 663 N N . ILE A 1 83 ? 0.316 11.093 2.577 1.00 86.88 83 ILE A N 1
ATOM 664 C CA . ILE A 1 83 ? 0.388 12.125 1.538 1.00 86.88 83 ILE A CA 1
ATOM 665 C C . ILE A 1 83 ? 0.653 13.500 2.157 1.00 86.88 83 ILE A C 1
ATOM 667 O O . ILE A 1 83 ? 1.553 14.205 1.702 1.00 86.88 83 ILE A O 1
ATOM 671 N N . ASP A 1 84 ? -0.119 13.864 3.183 1.00 76.06 84 ASP A N 1
ATOM 672 C CA . ASP A 1 84 ? -0.088 15.181 3.831 1.00 76.06 84 ASP A CA 1
ATOM 673 C C . ASP A 1 84 ? 0.302 15.030 5.315 1.00 76.06 84 ASP A C 1
ATOM 675 O O . ASP A 1 84 ? -0.170 14.090 5.975 1.00 76.06 84 ASP A O 1
ATOM 679 N N . PRO A 1 85 ? 1.149 15.911 5.890 1.00 64.75 85 PRO A N 1
ATOM 680 C CA . PRO A 1 85 ? 1.236 16.060 7.339 1.00 64.75 85 PRO A CA 1
ATOM 681 C C . PRO A 1 85 ? -0.162 16.213 7.955 1.00 64.75 85 PRO A C 1
ATOM 683 O O . PRO A 1 85 ? -0.931 17.096 7.588 1.00 64.75 85 PRO A O 1
ATOM 686 N N . GLY A 1 86 ? -0.487 15.326 8.899 1.00 61.16 86 GLY A N 1
ATOM 687 C CA . GLY A 1 86 ? -1.826 15.227 9.475 1.00 61.16 86 GLY A CA 1
ATOM 688 C C . GLY A 1 86 ? -2.375 16.553 9.988 1.00 61.16 86 GLY A C 1
ATOM 689 O O . GLY A 1 86 ? -1.674 17.344 10.626 1.00 61.16 86 GLY A O 1
ATOM 690 N N . ARG A 1 87 ? -3.661 16.766 9.734 1.00 72.19 87 ARG A N 1
ATOM 691 C CA . ARG A 1 87 ? -4.417 17.933 10.172 1.00 72.19 87 ARG A CA 1
ATOM 692 C C . ARG A 1 87 ? -5.097 17.613 11.498 1.00 72.19 87 ARG A C 1
ATOM 694 O O . ARG A 1 87 ? -5.552 16.494 11.738 1.00 72.19 87 ARG A O 1
ATOM 701 N N . THR A 1 88 ? -5.163 18.609 12.374 1.00 60.38 88 THR A N 1
ATOM 702 C CA . THR A 1 88 ? -5.895 18.509 13.640 1.00 60.38 88 THR A CA 1
ATOM 703 C C . THR A 1 88 ? -7.093 19.429 13.599 1.00 60.38 88 THR A C 1
ATOM 705 O O . THR A 1 88 ? -6.927 20.643 13.458 1.00 60.38 88 THR A O 1
ATOM 708 N N . GLU A 1 89 ? -8.282 18.879 13.797 1.00 59.81 89 GLU A N 1
ATOM 709 C CA . GLU A 1 89 ? -9.465 19.701 14.008 1.00 59.81 89 GLU A CA 1
ATOM 710 C C . GLU A 1 89 ? -9.592 20.038 15.493 1.00 59.81 89 GLU A C 1
ATOM 712 O O . GLU A 1 89 ? -9.701 19.162 16.361 1.00 59.81 89 GLU A O 1
ATOM 717 N N . ALA A 1 90 ? -9.539 21.338 15.796 1.00 51.62 90 ALA A N 1
ATOM 718 C CA . ALA A 1 90 ? -9.830 21.830 17.129 1.00 51.62 90 ALA A CA 1
ATOM 719 C C . ALA A 1 90 ? -11.343 21.704 17.375 1.00 51.62 90 ALA A C 1
ATOM 721 O O . ALA A 1 90 ? -12.144 22.180 16.570 1.00 51.62 90 ALA A O 1
ATOM 722 N N . PRO A 1 91 ? -11.768 21.090 18.482 1.00 53.84 91 PRO A N 1
ATOM 723 C CA . PRO A 1 91 ? -13.186 20.901 18.738 1.00 53.84 91 PRO A CA 1
ATOM 724 C C . PRO A 1 91 ? -13.884 22.246 19.020 1.00 53.84 91 PRO A C 1
ATOM 726 O O . PRO A 1 91 ? -13.492 22.973 19.938 1.00 53.84 91 PRO A O 1
ATOM 729 N N . GLY A 1 92 ? -14.925 22.562 18.235 1.00 53.38 92 GLY A N 1
ATOM 730 C CA . GLY A 1 92 ? -15.658 23.842 18.245 1.00 53.38 92 GLY A CA 1
ATOM 731 C C . GLY A 1 92 ? -16.174 24.266 19.624 1.00 53.38 92 GLY A C 1
ATOM 732 O O . GLY A 1 92 ? -16.340 23.426 20.498 1.00 53.38 92 GLY A O 1
ATOM 733 N N . GLU A 1 93 ? -16.399 25.566 19.851 1.00 50.88 93 GLU A N 1
ATOM 734 C CA . GLU A 1 93 ? -16.537 26.245 21.163 1.00 50.88 93 GLU A CA 1
ATOM 735 C C . GLU A 1 93 ? -17.678 25.792 22.106 1.00 50.88 93 GLU A C 1
ATOM 737 O O . GLU A 1 93 ? -17.838 26.345 23.194 1.00 50.88 93 GLU A O 1
ATOM 742 N N . GLU A 1 94 ? -18.440 24.747 21.795 1.00 52.09 94 GLU A N 1
ATOM 743 C CA . GLU A 1 94 ? -19.536 24.295 22.659 1.00 52.09 94 GLU A CA 1
ATOM 744 C C . GLU A 1 94 ? -19.016 23.615 23.939 1.00 52.09 94 GLU A C 1
ATOM 746 O O . GLU A 1 94 ? -18.177 22.713 23.910 1.00 52.09 94 GLU A O 1
ATOM 751 N N . ARG A 1 95 ? -19.472 24.094 25.102 1.00 45.69 95 ARG A N 1
ATOM 752 C CA . ARG A 1 95 ? -18.891 23.836 26.436 1.00 45.69 95 ARG A CA 1
ATOM 753 C C . ARG A 1 95 ? -19.221 22.469 27.068 1.00 45.69 95 ARG A C 1
ATOM 755 O O . ARG A 1 95 ? -18.876 22.265 28.229 1.00 45.69 95 ARG A O 1
ATOM 762 N N . SER A 1 96 ? -19.843 21.528 26.354 1.00 47.97 96 SER A N 1
ATOM 763 C CA . SER A 1 96 ? -20.576 20.428 27.021 1.00 47.97 96 SER A CA 1
ATOM 764 C C . SER A 1 96 ? -20.177 18.995 26.648 1.00 47.97 96 SER A C 1
ATOM 766 O O . SER A 1 96 ? -20.699 18.059 27.246 1.00 47.97 96 SER A O 1
ATOM 768 N N . VAL A 1 97 ? -19.257 18.777 25.705 1.00 53.94 97 VAL A N 1
ATOM 769 C CA . VAL A 1 97 ? -18.852 17.421 25.278 1.00 53.94 97 VAL A CA 1
ATOM 770 C C . VAL A 1 97 ? -17.365 17.228 25.561 1.00 53.94 97 VAL A C 1
ATOM 772 O O . VAL A 1 97 ? -16.584 18.150 25.358 1.00 53.94 97 VAL A O 1
ATOM 775 N N . ARG A 1 98 ? -16.941 16.056 26.059 1.00 48.78 98 ARG A N 1
ATOM 776 C CA . ARG A 1 98 ? -15.508 15.727 26.179 1.00 48.78 98 ARG A CA 1
ATOM 777 C C . ARG A 1 98 ? -14.866 15.841 24.796 1.00 48.78 98 ARG A C 1
ATOM 779 O O . ARG A 1 98 ? -15.163 15.060 23.899 1.00 48.78 98 ARG A O 1
ATOM 786 N N . LYS A 1 99 ? -14.017 16.849 24.640 1.00 56.75 99 LYS A N 1
ATOM 787 C CA . LYS A 1 99 ? -13.408 17.256 23.379 1.00 56.75 99 LYS A CA 1
ATOM 788 C C . LYS A 1 99 ? -12.147 16.435 23.115 1.00 56.75 99 LYS A C 1
ATOM 790 O O . LYS A 1 99 ? -11.077 16.764 23.621 1.00 56.75 99 LYS A O 1
ATOM 795 N N . TYR A 1 100 ? -12.277 15.345 22.365 1.00 63.44 100 TYR A N 1
ATOM 796 C CA . TYR A 1 100 ? -11.119 14.626 21.833 1.00 63.44 100 TYR A CA 1
ATOM 797 C C . TYR A 1 100 ? -10.589 15.377 20.606 1.00 63.44 100 TYR A C 1
ATOM 799 O O . TYR A 1 100 ? -11.375 15.814 19.771 1.00 63.44 100 TYR A O 1
ATOM 807 N N . ILE A 1 101 ? -9.266 15.545 20.506 1.00 68.38 101 ILE A N 1
ATOM 808 C CA . ILE A 1 101 ? -8.641 16.043 19.272 1.00 68.38 101 ILE A CA 1
ATOM 809 C C . ILE A 1 101 ? -8.759 14.932 18.229 1.00 68.38 101 ILE A C 1
ATOM 811 O O . ILE A 1 101 ? -8.259 13.820 18.458 1.00 68.38 101 ILE A O 1
ATOM 815 N N . MET A 1 102 ? -9.413 15.247 17.114 1.00 74.62 102 MET A N 1
ATOM 816 C CA . MET A 1 102 ? -9.491 14.373 15.952 1.00 74.62 102 MET A CA 1
ATOM 817 C C . MET A 1 102 ? -8.290 14.639 15.050 1.00 74.62 102 MET A C 1
ATOM 819 O O . MET A 1 102 ? -7.971 15.792 14.749 1.00 74.62 102 MET A O 1
ATOM 823 N N . TRP A 1 103 ? -7.612 13.563 14.667 1.00 79.31 103 TRP A N 1
ATOM 824 C CA . TRP A 1 103 ? -6.541 13.606 13.685 1.00 79.31 103 TRP A CA 1
ATOM 825 C C . TRP A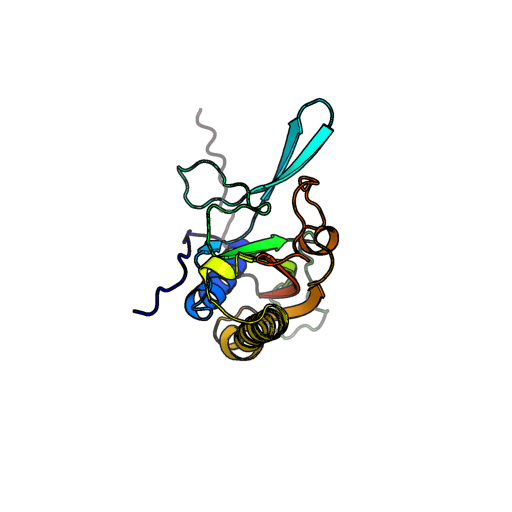 1 103 ? -7.060 13.101 12.351 1.00 79.31 103 TRP A C 1
ATOM 827 O O . TRP A 1 103 ? -7.723 12.060 12.298 1.00 79.31 103 TRP A O 1
ATOM 837 N N . GLU A 1 104 ? -6.713 13.830 11.300 1.00 85.75 104 GLU A N 1
ATOM 838 C CA . GLU A 1 104 ? -7.036 13.508 9.921 1.00 85.75 104 GLU A CA 1
ATOM 839 C C . GLU A 1 104 ? -5.743 13.429 9.109 1.00 85.75 104 GLU A C 1
ATOM 841 O O . GLU A 1 104 ? -4.951 14.371 9.104 1.00 85.75 104 GLU A O 1
ATOM 846 N N . TYR A 1 105 ? -5.510 12.298 8.449 1.00 90.06 105 TYR A N 1
ATOM 847 C CA . TYR A 1 105 ? -4.357 12.099 7.574 1.00 90.06 105 TYR A CA 1
ATOM 848 C C . TYR A 1 105 ? -4.826 11.651 6.199 1.00 90.06 105 TYR A C 1
ATOM 850 O O . TYR A 1 105 ? -5.543 10.655 6.090 1.00 90.06 105 TYR A O 1
ATOM 858 N N . ASP A 1 106 ? -4.354 12.332 5.159 1.00 92.12 106 ASP A N 1
ATOM 859 C CA . ASP A 1 106 ? -4.487 11.840 3.794 1.00 92.12 106 ASP A CA 1
ATOM 860 C C . ASP A 1 106 ? -3.427 10.764 3.556 1.00 92.12 106 ASP A C 1
ATOM 862 O O . ASP A 1 106 ? -2.228 10.981 3.761 1.00 92.12 106 ASP A O 1
ATOM 866 N N . VAL A 1 107 ? -3.873 9.580 3.153 1.00 94.00 107 VAL A N 1
ATOM 867 C CA . VAL A 1 107 ? -3.028 8.405 2.927 1.00 94.00 107 VAL A CA 1
ATOM 868 C C . VAL A 1 107 ? -3.328 7.781 1.569 1.00 94.00 107 VAL A C 1
ATOM 870 O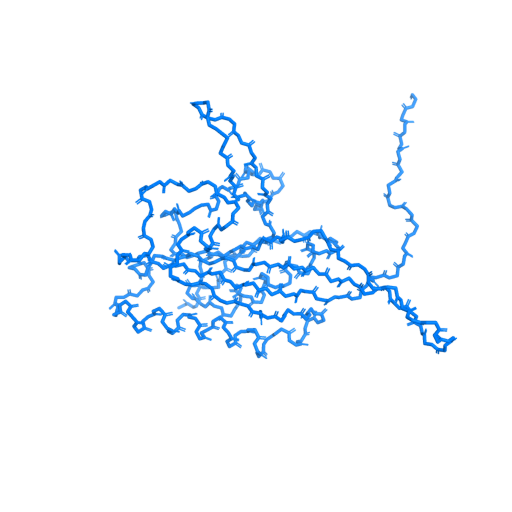 O . VAL A 1 107 ? -4.397 7.978 0.989 1.00 94.00 107 VAL A O 1
ATOM 873 N N . ALA A 1 108 ? -2.393 6.983 1.068 1.00 95.19 108 ALA A N 1
ATOM 874 C CA . ALA A 1 108 ? -2.579 6.169 -0.121 1.00 95.19 108 ALA A CA 1
ATOM 875 C C . ALA A 1 108 ? -2.242 4.707 0.165 1.00 95.19 108 ALA A C 1
ATOM 877 O O . ALA A 1 108 ? -1.149 4.409 0.641 1.00 95.19 108 ALA A O 1
ATOM 878 N N . LEU A 1 109 ? -3.141 3.789 -0.189 1.00 95.69 109 LEU A N 1
ATOM 879 C CA . LEU A 1 109 ? -2.801 2.375 -0.339 1.00 95.69 109 LEU A CA 1
ATOM 880 C C . LEU A 1 109 ? -2.273 2.152 -1.752 1.00 95.69 109 LEU A C 1
ATOM 882 O O . LEU A 1 109 ? -3.011 2.345 -2.720 1.00 95.69 109 LEU A O 1
ATOM 886 N N . ILE A 1 110 ? -1.028 1.703 -1.873 1.00 96.00 110 ILE A N 1
ATOM 887 C CA . ILE A 1 110 ? -0.428 1.310 -3.148 1.00 96.00 110 ILE A CA 1
ATOM 888 C C . ILE A 1 110 ? -0.314 -0.209 -3.183 1.00 96.00 110 ILE A C 1
ATOM 890 O O . ILE A 1 110 ? 0.191 -0.827 -2.248 1.00 96.00 110 ILE A O 1
ATOM 894 N N . ILE A 1 111 ? -0.796 -0.811 -4.266 1.00 94.62 111 ILE A N 1
ATOM 895 C CA . ILE A 1 111 ? -0.783 -2.255 -4.501 1.00 94.62 111 ILE A CA 1
ATOM 896 C C . ILE A 1 111 ? -0.060 -2.521 -5.812 1.00 94.62 111 ILE A C 1
ATOM 898 O O . ILE A 1 111 ? -0.321 -1.856 -6.814 1.00 94.62 111 ILE A O 1
ATOM 902 N N . TRP A 1 112 ? 0.792 -3.537 -5.822 1.00 93.38 112 TRP A N 1
ATOM 903 C CA . TRP A 1 112 ? 1.430 -4.066 -7.019 1.00 93.38 112 TRP A CA 1
ATOM 904 C C . TRP A 1 112 ? 1.256 -5.584 -7.071 1.00 93.38 112 TRP A C 1
ATOM 906 O O . TRP A 1 112 ? 1.345 -6.259 -6.042 1.00 93.38 112 TRP A O 1
ATOM 916 N N . ALA A 1 113 ? 1.016 -6.136 -8.260 1.00 90.44 113 ALA A N 1
ATOM 917 C CA . ALA A 1 113 ? 0.906 -7.575 -8.462 1.00 90.44 113 ALA A CA 1
ATOM 918 C C . ALA A 1 113 ? 1.390 -8.026 -9.847 1.00 90.44 113 ALA A C 1
ATOM 920 O O . ALA A 1 113 ? 1.195 -7.353 -10.860 1.00 90.44 113 ALA A O 1
ATOM 921 N N . ASN A 1 114 ? 1.960 -9.229 -9.881 1.00 89.62 114 ASN A N 1
ATOM 922 C CA . ASN A 1 114 ? 2.265 -9.988 -11.085 1.00 89.62 114 ASN A CA 1
ATOM 923 C C . ASN A 1 114 ? 1.213 -11.092 -11.246 1.00 89.62 114 ASN A C 1
ATOM 925 O O . ASN A 1 114 ? 1.275 -12.132 -10.584 1.00 89.62 114 ASN A O 1
ATOM 929 N N . LEU A 1 115 ? 0.248 -10.870 -12.139 1.00 85.94 115 LEU A N 1
ATOM 930 C CA . LEU A 1 115 ? -0.915 -11.740 -12.314 1.00 85.94 115 LEU A CA 1
ATOM 931 C C . LEU A 1 115 ? -0.544 -13.162 -12.719 1.00 85.94 115 LEU A C 1
ATOM 933 O O . LEU A 1 115 ? -1.136 -14.101 -12.201 1.00 85.94 115 LEU A O 1
ATOM 937 N N . LYS A 1 116 ? 0.510 -13.336 -13.525 1.00 86.38 116 LYS A N 1
ATOM 938 C CA . LYS A 1 116 ? 1.009 -14.658 -13.938 1.00 86.38 116 LYS A CA 1
ATOM 939 C C . LYS A 1 116 ? 1.414 -15.536 -12.745 1.00 86.38 116 LYS A C 1
ATOM 941 O O . LYS A 1 116 ? 1.481 -16.754 -12.862 1.00 86.38 116 LYS A O 1
ATOM 946 N N . ARG A 1 117 ? 1.730 -14.933 -11.594 1.00 85.62 117 ARG A N 1
ATOM 947 C CA . ARG A 1 117 ? 2.101 -15.644 -10.357 1.00 85.62 117 ARG A CA 1
ATOM 948 C C . ARG A 1 117 ? 0.917 -15.879 -9.413 1.00 85.62 117 ARG A C 1
ATOM 950 O O . ARG A 1 117 ? 1.117 -16.453 -8.340 1.00 85.62 117 ARG A O 1
ATOM 957 N N . ILE A 1 118 ? -0.276 -15.412 -9.776 1.00 82.75 118 ILE A N 1
ATOM 958 C CA . ILE A 1 118 ? -1.492 -15.498 -8.963 1.00 82.75 118 ILE A CA 1
ATOM 959 C C . ILE A 1 118 ? -2.527 -16.382 -9.656 1.00 82.75 118 ILE A C 1
ATOM 961 O O . ILE A 1 118 ? -2.986 -17.341 -9.040 1.00 82.75 118 ILE A O 1
ATOM 965 N N . GLU A 1 119 ? -2.836 -16.103 -10.923 1.00 72.25 119 GLU A N 1
ATOM 966 C CA . GLU A 1 119 ? -3.782 -16.869 -11.737 1.00 72.25 119 GLU A CA 1
ATOM 967 C C . GLU A 1 119 ? -3.403 -16.883 -13.227 1.00 72.25 119 GLU A C 1
ATOM 969 O O . GLU A 1 119 ? -2.827 -15.933 -13.754 1.00 72.25 119 GLU A O 1
ATOM 974 N N . ASP A 1 120 ? -3.825 -17.941 -13.926 1.00 64.06 120 ASP A N 1
ATOM 975 C CA . ASP A 1 120 ? -3.775 -18.065 -15.391 1.00 64.06 120 ASP A CA 1
ATOM 976 C C . ASP A 1 120 ? -5.088 -17.557 -16.038 1.00 64.06 120 ASP A C 1
ATOM 978 O O . ASP A 1 120 ? -5.758 -18.282 -16.775 1.00 64.06 120 ASP A O 1
ATOM 982 N N . SER A 1 121 ? -5.503 -16.322 -15.728 1.00 62.97 121 SER A N 1
ATOM 983 C CA . SER A 1 121 ? -6.764 -15.721 -16.206 1.00 62.97 121 SER A CA 1
ATOM 984 C C . SER A 1 121 ? -6.568 -14.514 -17.148 1.00 62.97 121 SER A C 1
ATOM 986 O O . SER A 1 121 ? -5.452 -14.064 -17.418 1.00 62.97 121 SER A O 1
ATOM 988 N N . SER A 1 122 ? -7.671 -14.030 -17.732 1.00 63.94 122 SER A N 1
ATOM 989 C CA . SER A 1 122 ? -7.727 -12.903 -18.677 1.00 63.94 122 SER A CA 1
ATOM 990 C C . SER A 1 122 ? -7.464 -11.557 -17.986 1.00 63.94 122 SER A C 1
ATOM 992 O O . SER A 1 122 ? -8.259 -11.118 -17.161 1.00 63.94 122 SER A O 1
ATOM 994 N N . TYR A 1 123 ? -6.404 -10.844 -18.395 1.00 67.19 123 TYR A N 1
ATOM 995 C CA . TYR A 1 123 ? -5.934 -9.576 -17.801 1.00 67.19 123 TYR A CA 1
ATOM 996 C C . TYR A 1 123 ? -7.020 -8.585 -17.362 1.00 67.19 123 TYR A C 1
ATOM 998 O O . TYR A 1 123 ? -6.936 -8.017 -16.273 1.00 67.19 123 TYR A O 1
ATOM 1006 N N . ILE A 1 124 ? -8.006 -8.326 -18.224 1.00 66.19 124 ILE A N 1
ATOM 1007 C CA . ILE A 1 124 ? -8.996 -7.263 -18.005 1.00 66.19 124 ILE A CA 1
ATOM 1008 C C . ILE A 1 124 ? -9.992 -7.666 -16.916 1.00 66.19 124 ILE A C 1
ATOM 1010 O O . ILE A 1 124 ? -10.284 -6.865 -16.027 1.00 66.19 124 ILE A O 1
ATOM 1014 N N . GLU A 1 125 ? -10.481 -8.903 -16.971 1.00 65.31 125 GLU A N 1
ATOM 1015 C CA . GLU A 1 125 ? -11.422 -9.446 -15.989 1.00 65.31 125 GLU A CA 1
ATOM 1016 C C . GLU A 1 125 ? -10.738 -9.559 -14.624 1.00 65.31 125 GLU A C 1
ATOM 1018 O O . GLU A 1 125 ? -11.274 -9.084 -13.620 1.00 65.31 125 GLU A O 1
ATOM 1023 N N . THR A 1 126 ? -9.491 -10.037 -14.610 1.00 74.94 126 THR A N 1
ATOM 1024 C CA . THR A 1 126 ? -8.671 -10.141 -13.401 1.00 74.94 126 THR A CA 1
ATOM 1025 C C . THR A 1 126 ? -8.429 -8.769 -12.765 1.00 74.94 126 THR A C 1
ATOM 1027 O O . THR A 1 126 ? -8.577 -8.609 -11.556 1.00 74.94 126 THR A O 1
ATOM 1030 N N . LYS A 1 127 ? -8.116 -7.728 -13.550 1.00 80.31 127 LYS A N 1
ATOM 1031 C CA . LYS A 1 127 ? -7.860 -6.383 -13.002 1.00 80.31 127 LYS A CA 1
ATOM 1032 C C . LYS A 1 127 ? -9.098 -5.775 -12.333 1.00 80.31 127 LYS A C 1
ATOM 1034 O O . LYS A 1 127 ? -8.973 -5.166 -11.271 1.00 80.31 127 LYS A O 1
ATOM 1039 N N . ALA A 1 128 ? -10.272 -5.910 -12.950 1.00 83.06 128 ALA A N 1
ATOM 1040 C CA . ALA A 1 128 ? -11.519 -5.407 -12.376 1.00 83.06 128 ALA A CA 1
ATOM 1041 C C . ALA A 1 128 ? -11.865 -6.148 -11.077 1.00 83.06 128 ALA A C 1
ATOM 1043 O O . ALA A 1 128 ? -12.156 -5.509 -10.069 1.00 83.06 128 ALA A O 1
ATOM 1044 N N . GLN A 1 129 ? -11.736 -7.475 -11.078 1.00 85.94 129 GLN A N 1
ATOM 1045 C CA . GLN A 1 129 ? -12.023 -8.305 -9.912 1.00 85.94 129 GLN A CA 1
ATOM 1046 C C . GLN A 1 129 ? -11.111 -7.984 -8.720 1.00 85.94 129 GLN A C 1
ATOM 1048 O O . GLN A 1 129 ? -11.592 -7.832 -7.602 1.00 85.94 129 GLN A O 1
ATOM 1053 N N . PHE A 1 130 ? -9.813 -7.770 -8.955 1.00 86.56 130 PHE A N 1
ATOM 1054 C CA . PHE A 1 130 ? -8.876 -7.403 -7.886 1.00 86.56 130 PHE A CA 1
ATOM 1055 C C . PHE A 1 130 ? -9.207 -6.046 -7.259 1.00 86.56 130 PHE A C 1
ATOM 1057 O O . PHE A 1 130 ? -9.015 -5.863 -6.058 1.00 86.56 130 PHE A O 1
ATOM 1064 N N . ARG A 1 131 ? -9.703 -5.085 -8.050 1.00 87.81 131 ARG A N 1
ATOM 1065 C CA . ARG A 1 131 ? -10.163 -3.799 -7.510 1.00 87.81 131 ARG A CA 1
ATOM 1066 C C . ARG A 1 131 ? -11.387 -3.991 -6.621 1.00 87.81 131 ARG A C 1
ATOM 1068 O O . ARG A 1 131 ? -11.406 -3.448 -5.519 1.00 87.81 131 ARG A O 1
ATOM 1075 N N . GLU A 1 132 ? -12.379 -4.733 -7.104 1.00 89.50 132 GLU A N 1
ATOM 1076 C CA . GLU A 1 132 ? -13.604 -5.018 -6.352 1.00 89.50 132 GLU A CA 1
ATOM 1077 C C . GLU A 1 132 ? -13.286 -5.707 -5.022 1.00 89.50 132 GLU A C 1
ATOM 1079 O O . GLU A 1 132 ? -13.808 -5.307 -3.987 1.00 89.50 132 GLU A O 1
ATOM 1084 N N . ASP A 1 133 ? -12.359 -6.668 -5.003 1.00 90.31 133 ASP A N 1
ATOM 1085 C CA . ASP A 1 133 ? -11.910 -7.308 -3.762 1.00 90.31 133 ASP A CA 1
ATOM 1086 C C . ASP A 1 133 ? -11.385 -6.289 -2.737 1.00 90.31 133 ASP A C 1
ATOM 1088 O O . ASP A 1 133 ? -11.740 -6.353 -1.560 1.00 90.31 133 ASP A O 1
ATOM 1092 N N . VAL A 1 134 ? -10.562 -5.328 -3.171 1.00 90.19 134 VAL A N 1
ATOM 1093 C CA . VAL A 1 134 ? -10.003 -4.292 -2.285 1.00 90.19 134 VAL A CA 1
ATOM 1094 C C . VAL A 1 134 ? -11.105 -3.381 -1.743 1.00 90.19 134 VAL A C 1
ATOM 1096 O O . VAL A 1 134 ? -11.150 -3.131 -0.537 1.00 90.19 134 VAL A O 1
ATOM 1099 N N . LEU A 1 135 ? -12.015 -2.920 -2.605 1.00 88.25 135 LEU A N 1
ATOM 1100 C CA . LEU A 1 135 ? -13.137 -2.067 -2.202 1.00 88.25 135 LEU A CA 1
ATOM 1101 C C . LEU A 1 135 ? -14.076 -2.792 -1.228 1.00 88.25 135 LEU A C 1
ATOM 1103 O O . LEU A 1 135 ? -14.426 -2.236 -0.187 1.00 88.25 135 LEU A O 1
ATOM 1107 N N . ASN A 1 136 ? -14.379 -4.065 -1.484 1.00 88.50 136 ASN A N 1
ATOM 1108 C CA . ASN A 1 136 ? -15.188 -4.901 -0.597 1.00 88.50 136 ASN A CA 1
ATOM 1109 C C . ASN A 1 136 ? -14.571 -5.038 0.804 1.00 88.50 136 ASN A C 1
ATOM 1111 O O . ASN A 1 136 ? -15.294 -5.059 1.808 1.00 88.50 136 ASN A O 1
ATOM 1115 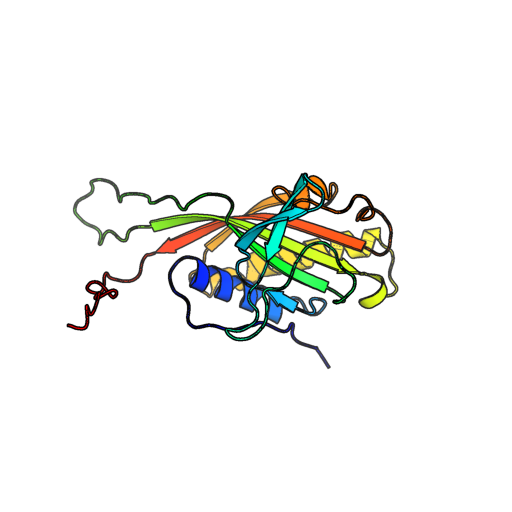N N . VAL A 1 137 ? -13.239 -5.121 0.908 1.00 87.69 137 VAL A N 1
ATOM 1116 C CA . VAL A 1 137 ? -12.553 -5.134 2.211 1.00 87.69 137 VAL A CA 1
ATOM 1117 C C . VAL A 1 137 ? -12.743 -3.806 2.940 1.00 87.69 137 VAL A C 1
ATOM 1119 O O . VAL A 1 137 ? -13.030 -3.816 4.141 1.00 87.69 137 VAL A O 1
ATOM 1122 N N . PHE A 1 138 ? -12.634 -2.679 2.235 1.00 82.94 138 PHE A N 1
ATOM 1123 C CA . PHE A 1 138 ? -12.847 -1.364 2.835 1.00 82.94 138 PHE A CA 1
ATOM 1124 C C . PHE A 1 138 ? -14.277 -1.184 3.349 1.00 82.94 138 PHE A C 1
ATOM 1126 O O . PHE A 1 138 ? -14.460 -0.817 4.509 1.00 82.94 138 PHE A O 1
ATOM 1133 N N . GLU A 1 139 ? -15.277 -1.527 2.539 1.00 79.62 139 GLU A N 1
ATOM 1134 C CA . GLU A 1 139 ? -16.688 -1.345 2.892 1.00 79.62 139 GLU A CA 1
ATOM 1135 C C . GLU A 1 139 ? -17.142 -2.259 4.038 1.00 79.62 139 GLU A C 1
ATOM 1137 O O . GLU A 1 139 ? -17.922 -1.849 4.898 1.00 79.62 139 GLU A O 1
ATOM 1142 N N . THR A 1 140 ? -16.656 -3.504 4.083 1.00 74.94 140 THR A N 1
ATOM 1143 C CA . THR A 1 140 ? -17.230 -4.522 4.982 1.00 74.94 140 THR A CA 1
ATOM 1144 C C . THR A 1 140 ? -16.404 -4.822 6.232 1.00 74.94 140 THR A C 1
ATOM 1146 O O . THR A 1 140 ? -16.948 -5.393 7.182 1.00 74.94 140 THR A O 1
ATOM 1149 N N . LYS A 1 141 ? -15.100 -4.493 6.267 1.00 72.38 141 LYS A N 1
ATOM 1150 C CA . LYS A 1 141 ? -14.181 -4.956 7.335 1.00 72.38 141 LYS A CA 1
ATOM 1151 C C . LYS A 1 141 ? -13.546 -3.855 8.180 1.00 72.38 141 LYS A C 1
ATOM 1153 O O . LYS A 1 141 ? -13.080 -4.160 9.277 1.00 72.38 141 LYS A O 1
ATOM 1158 N N . LEU A 1 142 ? -13.540 -2.602 7.727 1.00 66.94 142 LEU A N 1
ATOM 1159 C CA . LEU A 1 142 ? -12.881 -1.504 8.450 1.00 66.94 142 LEU A CA 1
ATOM 1160 C C . LEU A 1 142 ? -13.696 -0.941 9.621 1.00 66.94 142 LEU A C 1
ATOM 1162 O O . LEU A 1 142 ? -13.126 -0.533 10.633 1.00 66.94 142 LEU A O 1
ATOM 1166 N N . ILE A 1 143 ? -15.025 -1.031 9.546 1.00 59.09 143 ILE A N 1
ATOM 1167 C CA . ILE A 1 143 ? -15.958 -0.488 10.549 1.00 59.09 143 ILE A CA 1
ATOM 1168 C C . ILE A 1 143 ? -15.718 -1.083 11.957 1.00 59.09 143 ILE A C 1
ATOM 1170 O O . ILE A 1 143 ? -15.999 -0.445 12.968 1.00 59.09 143 ILE A O 1
ATOM 1174 N N . ALA A 1 144 ? -15.144 -2.286 12.055 1.00 56.09 144 ALA A N 1
ATOM 1175 C CA . ALA A 1 144 ? -14.981 -3.008 13.319 1.00 56.09 144 ALA A CA 1
ATOM 1176 C C . ALA A 1 144 ? -13.752 -2.602 14.165 1.00 56.09 144 ALA A C 1
ATOM 1178 O O . ALA A 1 144 ? -13.615 -3.090 15.286 1.00 56.09 144 ALA A O 1
ATOM 1179 N N . GLN A 1 145 ? -12.843 -1.759 13.659 1.00 64.12 145 GLN A N 1
ATOM 1180 C CA . GLN A 1 145 ? -11.508 -1.564 14.260 1.00 64.12 145 GLN A CA 1
ATOM 1181 C C . GLN A 1 145 ? -11.225 -0.133 14.768 1.00 64.12 145 GLN A C 1
ATOM 1183 O O . GLN A 1 145 ? -10.083 0.177 15.106 1.00 64.12 145 GLN A O 1
ATOM 1188 N N . ASN A 1 146 ? -12.232 0.751 14.860 1.00 66.88 146 ASN A N 1
ATOM 1189 C CA . ASN A 1 146 ? -12.054 2.170 15.243 1.00 66.88 146 ASN A CA 1
ATOM 1190 C C . ASN A 1 146 ? -11.015 2.923 14.378 1.00 66.88 146 ASN A C 1
ATOM 1192 O O . ASN A 1 146 ? -10.346 3.847 14.853 1.00 66.88 146 ASN A O 1
ATOM 1196 N N . VAL A 1 147 ? -10.868 2.523 13.114 1.00 72.06 147 VAL A N 1
ATOM 1197 C CA . VAL A 1 147 ? -10.105 3.249 12.096 1.00 72.06 147 VAL A CA 1
ATOM 1198 C C . VAL A 1 147 ? -11.044 3.480 10.927 1.00 72.06 147 VAL A C 1
ATOM 1200 O O . VAL A 1 147 ? -11.482 2.520 10.299 1.00 72.06 147 VAL A O 1
ATOM 1203 N N . ASP A 1 148 ? -11.366 4.742 10.670 1.00 77.00 148 ASP A N 1
ATOM 1204 C CA . ASP A 1 148 ? -12.189 5.126 9.531 1.00 77.00 148 ASP A CA 1
ATOM 1205 C C . ASP A 1 148 ? -11.254 5.514 8.385 1.00 77.00 148 ASP A C 1
ATOM 1207 O O . ASP A 1 148 ? -10.593 6.552 8.461 1.00 77.00 148 ASP A O 1
ATOM 1211 N N . PHE A 1 149 ? -11.117 4.633 7.390 1.00 84.94 149 PHE A N 1
ATOM 1212 C CA . PHE A 1 149 ? -10.447 4.946 6.130 1.00 84.94 149 PHE A CA 1
ATOM 1213 C C . PHE A 1 149 ? -11.505 5.095 5.046 1.00 84.94 149 PHE A C 1
ATOM 1215 O O . PHE A 1 149 ? -12.187 4.130 4.697 1.00 84.94 149 PHE A O 1
ATOM 1222 N N . MET A 1 150 ? -11.604 6.303 4.504 1.00 86.25 150 MET A N 1
ATOM 1223 C CA . MET A 1 150 ? -12.563 6.644 3.465 1.00 86.25 150 MET A CA 1
ATOM 1224 C C . MET A 1 150 ? -11.818 6.837 2.136 1.00 86.25 150 MET A C 1
ATOM 1226 O O . MET A 1 150 ? -11.138 7.856 1.981 1.00 86.25 150 MET A O 1
ATOM 1230 N N . PRO A 1 151 ? -11.893 5.881 1.188 1.00 85.56 151 PRO A N 1
ATOM 1231 C CA . PRO A 1 151 ? -11.264 6.036 -0.118 1.00 85.56 151 PRO A CA 1
ATOM 1232 C C . PRO A 1 151 ? -11.932 7.175 -0.901 1.00 85.56 151 PRO A C 1
ATOM 1234 O O . PRO A 1 151 ? -13.156 7.237 -1.002 1.00 85.56 151 PRO A O 1
ATOM 1237 N N . THR A 1 152 ? -11.124 8.069 -1.464 1.00 87.31 152 THR A N 1
ATOM 1238 C CA . THR A 1 152 ? -11.577 9.248 -2.219 1.00 87.31 152 THR A CA 1
ATOM 1239 C C . THR A 1 152 ? -11.275 9.140 -3.707 1.00 87.31 152 THR A C 1
ATOM 1241 O O . THR A 1 152 ? -12.076 9.581 -4.529 1.00 87.31 152 THR A O 1
ATOM 1244 N N . GLU A 1 153 ? -10.150 8.523 -4.076 1.00 90.38 153 GLU A N 1
ATOM 1245 C CA . GLU A 1 153 ? -9.723 8.390 -5.470 1.00 90.38 153 GLU A CA 1
ATOM 1246 C C . GLU A 1 153 ? -9.087 7.021 -5.730 1.00 90.38 153 GLU A C 1
ATOM 1248 O O . GLU A 1 153 ? -8.419 6.447 -4.866 1.00 90.38 153 GLU A O 1
ATOM 1253 N N . ASN A 1 154 ? -9.249 6.514 -6.955 1.00 91.25 154 ASN A N 1
ATOM 1254 C CA . ASN A 1 154 ? -8.586 5.306 -7.439 1.00 91.25 154 ASN A CA 1
ATOM 1255 C C . ASN A 1 154 ? -7.802 5.607 -8.720 1.00 91.25 154 ASN A C 1
ATOM 1257 O O . ASN A 1 154 ? -8.361 6.131 -9.684 1.00 91.25 154 ASN A O 1
ATOM 1261 N N . PHE A 1 155 ? -6.535 5.200 -8.749 1.00 90.94 155 PHE A N 1
ATOM 1262 C CA . PHE A 1 155 ? -5.686 5.243 -9.934 1.00 90.94 155 PHE A CA 1
ATOM 1263 C C . PHE A 1 155 ? -5.258 3.828 -10.299 1.00 90.94 155 PHE A C 1
ATOM 1265 O O . PHE A 1 155 ? -4.703 3.101 -9.476 1.00 90.94 155 PHE A O 1
ATOM 1272 N N . ASP A 1 156 ? -5.496 3.439 -11.548 1.00 87.50 156 ASP A N 1
ATOM 1273 C CA . ASP A 1 156 ? -5.148 2.112 -12.054 1.00 87.50 156 ASP A CA 1
ATOM 1274 C C . ASP A 1 156 ? -4.498 2.139 -13.446 1.00 87.50 156 ASP A C 1
ATOM 1276 O O . ASP A 1 156 ? -4.112 1.088 -13.953 1.00 87.50 156 ASP A O 1
ATOM 1280 N N . ARG A 1 157 ? -4.422 3.302 -14.104 1.00 83.50 157 ARG A N 1
ATOM 1281 C CA . ARG A 1 157 ? -3.967 3.421 -15.502 1.00 83.50 157 ARG A CA 1
ATOM 1282 C C . ARG A 1 157 ? -2.561 3.971 -15.657 1.00 83.50 157 ARG A C 1
ATOM 1284 O O . ARG A 1 157 ? -1.878 3.570 -16.583 1.00 83.50 157 ARG A O 1
ATOM 1291 N N . ASP A 1 158 ? -2.131 4.913 -14.830 1.00 86.69 158 ASP A N 1
ATOM 1292 C CA . ASP A 1 158 ? -0.816 5.539 -14.984 1.00 86.69 158 ASP A CA 1
ATOM 1293 C C . ASP A 1 158 ? 0.083 5.164 -13.809 1.00 86.69 158 ASP A C 1
ATOM 1295 O O . ASP A 1 158 ? -0.228 5.454 -12.653 1.00 86.69 158 ASP A O 1
ATOM 1299 N N . ILE A 1 159 ? 1.215 4.525 -14.113 1.00 88.31 159 ILE A N 1
ATOM 1300 C CA . ILE A 1 159 ? 2.201 4.115 -13.109 1.00 88.31 159 ILE A CA 1
ATOM 1301 C C . ILE A 1 159 ? 2.755 5.310 -12.344 1.00 88.31 159 ILE A C 1
ATOM 1303 O O . ILE A 1 159 ? 2.998 5.204 -11.145 1.00 88.31 159 ILE A O 1
ATOM 1307 N N . ASN A 1 160 ? 2.894 6.453 -13.017 1.00 88.94 160 ASN A N 1
ATOM 1308 C CA . ASN A 1 160 ? 3.419 7.670 -12.415 1.00 88.94 160 ASN A CA 1
ATOM 1309 C C . ASN A 1 160 ? 2.401 8.293 -11.459 1.00 88.94 160 ASN A C 1
ATOM 1311 O O . ASN A 1 160 ? 2.792 8.925 -10.487 1.00 88.94 160 ASN A O 1
ATOM 1315 N N . GLN A 1 161 ? 1.100 8.092 -11.699 1.00 90.75 161 GLN A N 1
ATOM 1316 C CA . GLN A 1 161 ? 0.057 8.487 -10.751 1.00 90.75 161 GLN A CA 1
ATOM 1317 C C . GLN A 1 161 ? -0.027 7.507 -9.577 1.00 90.75 161 GLN A C 1
ATOM 1319 O O . GLN A 1 161 ? -0.198 7.922 -8.434 1.00 90.75 161 GLN A O 1
ATOM 1324 N N . ILE A 1 162 ? 0.144 6.207 -9.832 1.00 92.06 162 ILE A N 1
ATOM 1325 C CA . ILE A 1 162 ? 0.105 5.183 -8.780 1.00 92.06 162 ILE A CA 1
ATOM 1326 C C . ILE A 1 162 ? 1.276 5.351 -7.806 1.00 92.06 162 ILE A C 1
ATOM 1328 O O . ILE A 1 162 ? 1.075 5.396 -6.595 1.00 92.06 162 ILE A O 1
ATOM 1332 N N . PHE A 1 163 ? 2.488 5.539 -8.319 1.00 92.44 163 PHE A N 1
ATOM 1333 C CA . PHE A 1 163 ? 3.685 5.799 -7.517 1.00 92.44 163 PHE A CA 1
ATOM 1334 C C . PHE A 1 163 ? 4.046 7.292 -7.494 1.00 92.44 163 PHE A C 1
ATOM 1336 O O . PHE A 1 163 ? 5.224 7.648 -7.454 1.00 92.44 163 PHE A O 1
ATOM 1343 N N . LEU A 1 164 ? 3.041 8.175 -7.525 1.00 91.81 164 LEU A N 1
ATOM 1344 C CA . LEU A 1 164 ? 3.255 9.620 -7.457 1.00 91.81 164 LEU A CA 1
ATOM 1345 C C . LEU A 1 164 ? 4.102 9.977 -6.230 1.00 91.81 164 LEU A C 1
ATOM 1347 O O . LEU A 1 164 ? 3.748 9.603 -5.111 1.00 91.81 164 LEU A O 1
ATOM 1351 N N . GLY A 1 165 ? 5.190 10.716 -6.465 1.00 89.88 165 GLY A N 1
ATOM 1352 C CA . GLY A 1 165 ? 6.180 11.090 -5.450 1.00 89.88 165 GLY A CA 1
ATOM 1353 C C . GLY A 1 165 ? 7.436 10.213 -5.427 1.00 89.88 165 GLY A C 1
ATOM 1354 O O . GLY A 1 165 ? 8.353 10.517 -4.669 1.00 89.88 165 GLY A O 1
ATOM 1355 N N . TYR A 1 166 ? 7.508 9.165 -6.257 1.00 92.88 166 TYR A N 1
ATOM 1356 C CA . TYR A 1 166 ? 8.657 8.260 -6.331 1.00 92.88 166 TYR A CA 1
ATOM 1357 C C . TYR A 1 166 ? 9.297 8.229 -7.719 1.00 92.88 166 TYR A C 1
ATOM 1359 O O . TYR A 1 166 ? 8.625 8.325 -8.748 1.00 92.88 166 TYR A O 1
ATOM 1367 N N . THR A 1 167 ? 10.613 8.029 -7.747 1.00 90.75 167 THR A N 1
ATOM 1368 C CA . THR A 1 167 ? 11.394 7.885 -8.976 1.00 90.75 167 THR A CA 1
ATOM 1369 C C . THR A 1 167 ? 11.337 6.438 -9.460 1.00 90.75 167 THR A C 1
ATOM 1371 O O . THR A 1 167 ? 11.978 5.539 -8.903 1.00 90.75 167 THR A O 1
ATOM 1374 N N . LEU A 1 168 ? 10.573 6.210 -10.525 1.00 88.31 168 LEU A N 1
ATOM 1375 C CA . LEU A 1 168 ? 10.449 4.909 -11.174 1.00 88.31 168 LEU A CA 1
ATOM 1376 C C . LEU A 1 168 ? 11.521 4.701 -12.245 1.00 88.31 168 LEU A C 1
ATOM 1378 O O . LEU A 1 168 ? 11.900 5.629 -12.957 1.00 88.31 168 LEU A O 1
ATOM 1382 N N . ASP A 1 169 ? 11.958 3.452 -12.404 1.00 81.94 169 ASP A N 1
ATOM 1383 C CA . ASP A 1 169 ? 12.724 3.060 -13.586 1.00 81.94 169 ASP A CA 1
ATOM 1384 C C . ASP A 1 169 ? 11.800 3.047 -14.820 1.00 81.94 169 ASP A C 1
ATOM 1386 O O . ASP A 1 169 ? 10.686 2.517 -14.787 1.00 81.94 169 ASP A O 1
ATOM 1390 N N . LYS A 1 170 ? 12.286 3.627 -15.923 1.00 73.25 170 LYS A N 1
ATOM 1391 C CA . LYS A 1 170 ? 11.611 3.717 -17.228 1.00 73.25 170 LYS A CA 1
ATOM 1392 C C . LYS A 1 170 ? 11.284 2.346 -17.826 1.00 73.25 170 LYS A C 1
ATOM 1394 O O . LYS A 1 170 ? 10.451 2.265 -18.729 1.00 73.25 170 LYS A O 1
ATOM 1399 N N . SER A 1 171 ? 11.941 1.284 -17.362 1.00 73.38 171 SER A N 1
ATOM 1400 C CA . SER A 1 171 ? 11.684 -0.094 -17.790 1.00 73.38 171 SER A CA 1
ATOM 1401 C C . SER A 1 171 ? 10.306 -0.623 -17.359 1.00 73.38 171 SER A C 1
ATOM 1403 O O . SER A 1 171 ? 9.761 -1.517 -18.015 1.00 73.38 171 SER A O 1
ATOM 1405 N N . TRP A 1 172 ? 9.694 -0.051 -16.315 1.00 72.31 172 TRP A N 1
ATOM 1406 C CA . TRP A 1 172 ? 8.421 -0.531 -15.781 1.00 72.31 172 TRP A CA 1
ATOM 1407 C C . TRP A 1 172 ? 7.213 0.026 -16.532 1.00 72.31 172 TRP A C 1
ATOM 1409 O O . TRP A 1 172 ? 6.955 1.228 -16.562 1.00 72.31 172 TRP A O 1
ATOM 1419 N N . ASN A 1 173 ? 6.407 -0.879 -17.089 1.00 67.44 173 ASN A N 1
ATOM 1420 C CA . ASN A 1 173 ? 5.122 -0.556 -17.697 1.00 67.44 173 ASN A CA 1
ATOM 1421 C C . ASN A 1 173 ? 4.034 -1.494 -17.155 1.00 67.44 173 ASN A C 1
ATOM 1423 O O . ASN A 1 173 ? 3.893 -2.626 -17.612 1.00 67.44 173 ASN A O 1
ATOM 1427 N N . ILE A 1 174 ? 3.255 -1.008 -16.187 1.00 67.00 174 ILE A N 1
ATOM 1428 C CA . ILE A 1 174 ? 2.150 -1.754 -15.550 1.00 67.00 174 ILE A CA 1
ATOM 1429 C C . ILE A 1 174 ? 0.910 -1.906 -16.442 1.00 67.00 174 ILE A C 1
ATOM 1431 O O . ILE A 1 174 ? -0.006 -2.632 -16.081 1.00 67.00 174 ILE A O 1
ATOM 1435 N N . ASN A 1 175 ? 0.845 -1.225 -17.593 1.00 64.06 175 ASN A N 1
ATOM 1436 C CA . ASN A 1 175 ? -0.252 -1.389 -18.557 1.00 64.06 175 ASN A CA 1
ATOM 1437 C C . ASN A 1 175 ? 0.007 -2.537 -19.535 1.00 64.06 175 ASN A C 1
ATOM 1439 O O . ASN A 1 175 ? -0.672 -2.663 -20.556 1.00 64.06 175 ASN A O 1
ATOM 1443 N N . LYS A 1 176 ? 1.021 -3.356 -19.257 1.00 73.75 176 LYS A N 1
ATOM 1444 C CA . LYS A 1 176 ? 1.337 -4.552 -20.020 1.00 73.75 176 LYS A CA 1
ATOM 1445 C C . LYS A 1 176 ? 1.197 -5.764 -19.117 1.00 73.75 176 LYS A C 1
ATOM 1447 O O . LYS A 1 176 ? 1.721 -5.794 -18.005 1.00 73.75 176 LYS A O 1
ATOM 1452 N N . TRP A 1 177 ? 0.518 -6.781 -19.640 1.00 76.12 177 TRP A N 1
ATOM 1453 C CA . TRP A 1 177 ? 0.526 -8.115 -19.053 1.00 76.12 177 TRP A CA 1
ATOM 1454 C C . TRP A 1 177 ? 1.970 -8.541 -18.723 1.00 76.12 177 TRP A C 1
ATOM 1456 O O . TRP A 1 177 ? 2.846 -8.347 -19.572 1.00 76.12 177 TRP A O 1
ATOM 1466 N N . PRO A 1 178 ? 2.242 -9.136 -17.547 1.00 85.06 178 PRO A N 1
ATOM 1467 C CA . PRO A 1 178 ? 1.296 -9.608 -16.528 1.00 85.06 178 PRO A CA 1
ATOM 1468 C C . PRO A 1 178 ? 1.100 -8.664 -15.329 1.00 85.06 178 PRO A C 1
ATOM 1470 O O . PRO A 1 178 ? 0.555 -9.085 -14.311 1.00 85.06 178 PRO A O 1
ATOM 1473 N N . TYR A 1 179 ? 1.573 -7.422 -15.394 1.00 87.19 179 TYR A N 1
ATOM 1474 C CA . TYR A 1 179 ? 1.626 -6.556 -14.218 1.00 87.19 179 TYR A CA 1
ATOM 1475 C C . TYR A 1 179 ? 0.348 -5.743 -14.045 1.00 87.19 179 TYR A C 1
ATOM 1477 O O . TYR A 1 179 ? -0.234 -5.260 -15.016 1.00 87.19 179 TYR A O 1
ATOM 1485 N N . ILE A 1 180 ? -0.066 -5.562 -12.794 1.00 88.75 180 ILE A N 1
ATOM 1486 C CA . ILE A 1 180 ? -1.086 -4.591 -12.402 1.00 88.75 180 ILE A CA 1
ATOM 1487 C C . ILE A 1 180 ? -0.613 -3.821 -11.179 1.00 88.75 180 ILE A C 1
ATOM 1489 O O . ILE A 1 180 ? 0.131 -4.335 -10.343 1.00 88.75 180 ILE A O 1
ATOM 1493 N N . ALA A 1 181 ? -1.074 -2.583 -11.067 1.00 91.44 181 ALA A N 1
ATOM 1494 C CA . ALA A 1 181 ? -0.898 -1.791 -9.869 1.00 91.44 181 ALA A CA 1
ATOM 1495 C C . ALA A 1 181 ? -2.111 -0.886 -9.655 1.00 91.44 181 ALA A C 1
ATOM 1497 O O . ALA A 1 181 ? -2.801 -0.514 -10.610 1.00 91.44 181 ALA A O 1
ATOM 1498 N N . PHE A 1 182 ? -2.359 -0.546 -8.397 1.00 92.75 182 PHE A N 1
ATOM 1499 C CA . PHE A 1 182 ? -3.445 0.332 -7.986 1.00 92.75 182 PHE A CA 1
ATOM 1500 C C . PHE A 1 182 ? -2.950 1.296 -6.920 1.00 92.75 182 PHE A C 1
ATOM 1502 O O . PHE A 1 182 ? -2.143 0.922 -6.070 1.00 92.75 182 PHE A O 1
ATOM 1509 N N . ARG A 1 183 ? -3.490 2.510 -6.929 1.00 94.44 183 ARG A N 1
ATOM 1510 C CA . ARG A 1 183 ? -3.394 3.457 -5.820 1.00 94.44 183 ARG A CA 1
ATOM 1511 C C . ARG A 1 183 ? -4.797 3.850 -5.399 1.00 94.44 183 ARG A C 1
ATOM 1513 O O . ARG A 1 183 ? -5.585 4.284 -6.236 1.00 94.44 183 ARG A O 1
ATOM 1520 N N . PHE A 1 184 ? -5.090 3.710 -4.116 1.00 94.69 184 PHE A N 1
ATOM 1521 C CA . PHE A 1 184 ? -6.308 4.219 -3.502 1.00 94.69 184 PHE A CA 1
ATOM 1522 C C . PHE A 1 184 ? -5.920 5.347 -2.560 1.00 94.69 184 PHE A C 1
ATOM 1524 O O . PHE A 1 184 ? -5.349 5.081 -1.503 1.00 94.69 184 PHE A O 1
ATOM 1531 N N . ASN A 1 185 ? -6.205 6.586 -2.950 1.00 94.44 185 ASN A N 1
ATOM 1532 C CA . ASN A 1 185 ? -6.113 7.706 -2.020 1.00 94.44 185 ASN A CA 1
ATOM 1533 C C . ASN A 1 185 ? -7.334 7.680 -1.109 1.00 94.44 185 ASN A C 1
ATOM 1535 O O . ASN A 1 185 ? -8.427 7.289 -1.526 1.00 94.44 185 ASN A O 1
ATOM 1539 N N . GLY A 1 186 ? -7.153 8.123 0.121 1.00 91.44 186 GLY A N 1
ATOM 1540 C CA . GLY A 1 186 ? -8.244 8.304 1.053 1.00 91.44 186 GLY A CA 1
ATOM 1541 C C . GLY A 1 186 ? -7.784 8.985 2.322 1.00 91.44 186 GLY A C 1
ATOM 1542 O O . GLY A 1 186 ? -6.613 9.327 2.482 1.00 91.44 186 GLY A O 1
ATOM 1543 N N . THR A 1 187 ? -8.717 9.145 3.242 1.00 90.31 187 THR A N 1
ATOM 1544 C CA . THR A 1 187 ? -8.476 9.873 4.482 1.00 90.31 187 THR A CA 1
ATOM 1545 C C . THR A 1 187 ? -8.674 8.939 5.666 1.00 90.31 187 THR A C 1
ATOM 1547 O O . THR A 1 187 ? -9.680 8.232 5.739 1.00 90.31 187 THR A O 1
ATOM 1550 N N . VAL A 1 188 ? -7.709 8.925 6.589 1.00 88.94 188 VAL A N 1
ATOM 1551 C CA . VAL A 1 188 ? -7.781 8.193 7.859 1.00 88.94 188 VAL A CA 1
ATOM 1552 C C . VAL A 1 188 ? -8.131 9.155 8.981 1.00 88.94 188 VAL A C 1
ATOM 1554 O O . VAL A 1 188 ? -7.394 10.111 9.235 1.00 88.94 188 VAL A O 1
ATOM 1557 N N . ARG A 1 189 ? -9.217 8.857 9.699 1.00 85.69 189 ARG A N 1
ATOM 1558 C CA . ARG A 1 189 ? -9.665 9.625 10.867 1.00 85.69 189 ARG A CA 1
ATOM 1559 C C . ARG A 1 189 ? -9.618 8.791 12.135 1.00 85.69 189 ARG A C 1
ATOM 1561 O O . ARG A 1 189 ? -10.085 7.651 12.170 1.00 85.69 189 ARG A O 1
ATOM 1568 N N . PHE A 1 190 ? -9.066 9.366 13.203 1.00 82.69 190 PHE A N 1
ATOM 1569 C CA . PHE A 1 190 ? -9.052 8.720 14.515 1.00 82.69 190 PHE A CA 1
ATOM 1570 C C . PHE A 1 190 ? -8.963 9.711 15.680 1.00 82.69 190 PHE A C 1
ATOM 1572 O O . PHE A 1 190 ? -8.423 10.814 15.576 1.00 82.69 190 PHE A O 1
ATOM 1579 N N . ASN A 1 191 ? -9.464 9.275 16.837 1.00 74.69 191 ASN A N 1
ATOM 1580 C CA . ASN A 1 191 ? -9.360 10.019 18.090 1.00 74.69 191 ASN A CA 1
ATOM 1581 C C . ASN A 1 191 ? -7.996 9.787 18.753 1.00 74.69 191 ASN A C 1
ATOM 1583 O O . ASN A 1 191 ? -7.534 8.646 18.873 1.00 74.69 191 ASN A O 1
ATOM 1587 N N . ARG A 1 192 ? -7.371 10.856 19.260 1.00 68.12 192 ARG A N 1
ATOM 1588 C CA . ARG A 1 192 ? -6.152 10.738 20.073 1.00 68.12 192 ARG A CA 1
ATOM 1589 C C . ARG A 1 192 ? -6.452 10.004 21.393 1.00 68.12 192 ARG A C 1
ATOM 1591 O O . ARG A 1 192 ? -7.428 10.320 22.075 1.00 68.12 192 ARG A O 1
ATOM 1598 N N . LYS A 1 193 ? -5.576 9.069 21.792 1.00 66.19 193 LYS A N 1
ATOM 1599 C CA . LYS A 1 193 ? -5.575 8.492 23.154 1.00 66.19 193 LYS A CA 1
ATOM 1600 C C . LYS A 1 193 ? -5.339 9.604 24.195 1.00 66.19 193 LYS A C 1
ATOM 1602 O O . LYS A 1 193 ? -4.734 10.629 23.877 1.00 66.19 193 LYS A O 1
ATOM 1607 N N . CYS A 1 194 ? -5.809 9.412 25.431 1.00 52.84 194 CYS A N 1
ATOM 1608 C CA . CYS A 1 194 ? -5.612 10.385 26.513 1.00 52.84 194 CYS A CA 1
ATOM 1609 C C . CYS A 1 194 ? -4.131 10.797 26.626 1.00 52.84 194 CYS A C 1
ATOM 1611 O O . CYS A 1 194 ? -3.261 9.932 26.486 1.00 52.84 194 CYS A O 1
ATOM 1613 N N . PRO A 1 195 ? -3.828 12.089 26.856 1.00 55.88 195 PRO A N 1
ATOM 1614 C CA . PRO A 1 195 ? -2.455 12.532 27.044 1.00 55.88 195 PRO A CA 1
ATOM 1615 C C . PRO A 1 195 ? -1.835 11.781 28.226 1.00 55.88 195 PRO A C 1
ATOM 1617 O O . PRO A 1 195 ? -2.373 11.795 29.330 1.00 55.88 195 PRO A O 1
ATOM 1620 N N . VAL A 1 196 ? -0.725 11.100 27.960 1.00 57.91 196 VAL A N 1
ATOM 1621 C CA . VAL A 1 196 ? 0.211 10.625 28.979 1.00 57.91 196 VAL A CA 1
ATOM 1622 C C . VAL A 1 196 ? 1.324 11.662 29.098 1.00 57.91 196 VAL A C 1
ATOM 1624 O O . VAL A 1 196 ? 1.672 12.298 28.098 1.00 57.91 196 VAL A O 1
ATOM 1627 N N . ASP A 1 197 ? 1.845 11.864 30.308 1.00 54.66 197 ASP A N 1
ATOM 1628 C CA . ASP A 1 197 ? 2.960 12.785 30.539 1.00 54.66 197 ASP A CA 1
ATOM 1629 C C . ASP A 1 197 ? 4.155 12.413 29.648 1.00 54.66 197 ASP A C 1
ATOM 1631 O O . ASP A 1 197 ? 4.398 11.234 29.387 1.00 54.66 197 ASP A O 1
ATOM 1635 N N . ASN A 1 198 ? 4.858 13.439 29.148 1.00 53.56 198 ASN A N 1
ATOM 1636 C CA . ASN A 1 198 ? 5.953 13.356 28.173 1.00 53.56 198 ASN A CA 1
ATOM 1637 C C . ASN A 1 198 ? 6.769 12.054 28.268 1.00 53.56 198 ASN A C 1
ATOM 1639 O O . ASN A 1 198 ? 7.516 11.839 29.219 1.00 53.56 198 ASN A O 1
ATOM 1643 N N . THR A 1 199 ? 6.693 11.224 27.227 1.00 60.47 199 THR A N 1
ATOM 1644 C CA . THR A 1 199 ? 7.401 9.935 27.143 1.00 60.47 199 THR A CA 1
ATOM 1645 C C . THR A 1 199 ? 8.882 10.067 26.778 1.00 60.47 199 THR A C 1
ATOM 1647 O O . THR A 1 199 ? 9.608 9.077 26.799 1.00 60.47 199 THR A O 1
ATOM 1650 N N . TYR A 1 200 ? 9.348 11.275 26.452 1.00 53.12 200 TYR A N 1
ATOM 1651 C CA . TYR A 1 200 ? 10.743 11.555 26.124 1.00 53.12 200 TYR A CA 1
ATOM 1652 C C . TYR A 1 200 ? 11.403 12.320 27.274 1.00 53.12 200 TYR A C 1
ATOM 1654 O O . TYR A 1 200 ? 11.283 13.541 27.367 1.00 53.12 200 TYR A O 1
ATOM 1662 N N . SER A 1 201 ? 12.132 11.622 28.146 1.00 50.69 201 SER A N 1
ATOM 1663 C CA . SER A 1 201 ? 13.103 12.258 29.037 1.00 50.69 201 SER A CA 1
ATOM 1664 C C . SER A 1 201 ? 14.489 12.146 28.400 1.00 50.69 201 SER A C 1
ATOM 1666 O O . SER A 1 201 ? 14.990 11.059 28.124 1.00 50.69 201 SER A O 1
ATOM 1668 N N . ARG A 1 202 ? 15.136 13.287 28.123 1.00 41.69 202 ARG A N 1
ATOM 1669 C CA . ARG A 1 202 ? 16.578 13.289 27.855 1.00 41.69 202 ARG A CA 1
ATOM 1670 C C . ARG A 1 202 ? 17.270 12.977 29.175 1.00 41.69 202 ARG A C 1
ATOM 1672 O O . ARG A 1 202 ? 17.495 13.879 29.978 1.00 41.69 202 ARG A O 1
ATOM 1679 N N . THR A 1 203 ? 17.609 11.717 29.415 1.00 42.56 203 THR A N 1
ATOM 1680 C CA . THR A 1 203 ? 18.594 11.389 30.444 1.00 42.56 203 THR A CA 1
ATOM 1681 C C . THR A 1 203 ? 19.956 11.825 29.911 1.00 42.56 203 THR A C 1
ATOM 1683 O O . THR A 1 203 ? 20.656 11.071 29.245 1.00 42.56 203 THR A O 1
ATOM 1686 N N . THR A 1 204 ? 20.327 13.085 30.136 1.00 41.72 204 THR A N 1
ATOM 1687 C CA . THR A 1 204 ? 21.733 13.484 30.057 1.00 41.72 204 THR A CA 1
ATOM 1688 C C . THR A 1 204 ? 22.463 12.759 31.179 1.00 41.72 204 THR A C 1
ATOM 1690 O O . THR A 1 204 ? 22.393 13.185 32.333 1.00 41.72 204 THR A O 1
ATOM 1693 N N . CYS A 1 205 ? 23.112 11.640 30.859 1.00 40.84 205 CYS A N 1
ATOM 1694 C CA . CYS A 1 205 ? 24.137 11.073 31.726 1.00 40.84 205 CYS A CA 1
ATOM 1695 C C . CYS A 1 205 ? 25.245 12.126 31.877 1.00 40.84 205 CYS A C 1
ATOM 1697 O O . CYS A 1 205 ? 25.776 12.607 30.875 1.00 40.84 205 CYS A O 1
ATOM 1699 N N . LYS A 1 206 ? 25.505 12.535 33.122 1.00 37.38 206 LYS A N 1
ATOM 1700 C CA . LYS A 1 206 ? 26.718 13.264 33.504 1.00 37.38 206 LYS A CA 1
ATOM 1701 C C . LYS A 1 206 ? 27.877 12.290 33.634 1.00 37.38 206 LYS A C 1
ATOM 1703 O O . LYS A 1 206 ? 27.607 11.150 34.074 1.00 37.38 206 LYS A O 1
#

pLDDT: mean 79.43, std 15.02, range [35.72, 96.0]

Foldseek 3Di:
DQQQADQADDDDDDVQVLQSVVLNLCRRQPSLANHRFGEWDWDWDQDPNDTFTFTWGDRDPPDDTDTPADDDPDQKYKYKYFDDDKDWDFPDDDDDDDTFIKIKTKMKIKMKHAQVVRDPDDQVVVQVVSVVSNVCSLVPPPVVPQKNWDFDDKDWQDPCVRVPPGDHDPPDDQVDPPMTMMMTITMIMHTHDPDDPDPDDPPPDD